Protein AF-A0A6C0LKZ7-F1 (afdb_monomer)

Mean predicted aligned error: 11.12 Å

Secondary structure (DSSP, 8-state):
---TTTHHHHHHHHHHTS----------HHHHHHHHHHHHHHHHHHHHHHHHHHHHHT-TTHHHHS---HHHH-TT------------PPP---------TTS-PPPPPPPHHHHHHTT-SS---STTGGG--SS--SSSHHHHHHHHHHHHHHHHHHHHHHHHHHHHTSTT-GGGGS-HHHHHHHHHHHHHGGGHHHHHHHHHHHHHHHHSSTTHHHHHHHHHHTSHHHHHHHHHHHHHHHHHHHHHHTHHHHHHHHHHHHHHHHTHHHHHHHHHHHHHHHHHHHS-HHHHHHHHHHHHHHHHHHHH-

Foldseek 3Di:
DDDPPPVVVVVVVVVVVPDPCVVFQAFDVVLLVVLLVVLVVVLVVLLLLLLLLVLLLQDPPLCLLQPQDPCLLAVVPDDDDPPPDPPDQDDDDDDDDQQDQPPPDGDRFFDPVLCVVVVSVSHNCDPPSVLADVPDCDPDPSVLSNLLNQLLSNLSSVLSVVLSCLSQVPPVSVVSNDDSLVSSVSSVVCVVVLLVLLVSQLVSSLVSQCPRTPCSVVSSVVCVVVVVSNVSSNVRSVVSSVSSCCSSRPVCCSRDVPSSVVSCVVCVLVSVLVSLVSSLVSCVVRHGPVVSVVSVVVSVVSVCVVVPD

Solvent-accessible surface area (backbone atoms only — not comparable to full-atom values): 17075 Å² total; per-residue (Å²): 143,77,82,77,70,58,61,63,53,55,51,52,53,54,57,70,65,56,66,85,66,68,72,73,54,70,63,35,65,66,60,31,52,53,44,45,55,52,45,53,56,51,46,52,52,50,50,49,38,18,27,31,40,55,50,47,36,54,44,92,60,50,55,36,76,36,57,46,57,65,54,37,45,41,81,83,66,84,77,77,89,77,81,75,74,83,77,82,79,83,87,76,83,94,77,84,71,79,72,56,62,70,66,79,70,64,71,83,75,68,61,72,63,62,40,38,74,72,63,40,64,55,60,44,81,44,87,58,32,67,54,46,70,96,79,49,69,57,99,45,75,59,16,50,36,29,41,52,16,43,13,54,45,54,30,50,20,52,50,20,47,50,53,53,33,68,42,24,64,39,95,83,34,56,56,54,56,44,57,66,72,58,49,33,53,49,32,46,51,49,58,73,55,43,65,53,41,30,55,50,33,25,53,40,24,51,53,29,34,46,63,68,40,96,52,16,45,60,57,36,54,54,20,53,79,68,42,50,43,57,51,48,13,50,53,47,2,49,52,51,34,51,50,49,50,46,52,46,68,46,43,48,57,73,65,41,45,66,60,41,52,48,50,45,61,73,39,42,71,58,54,51,51,53,48,49,50,52,45,34,56,35,27,59,74,26,35,23,70,68,64,22,48,54,49,42,53,55,49,50,54,54,50,50,46,71,74,76,105

Structure (mmCIF, N/CA/C/O backbone):
data_AF-A0A6C0LKZ7-F1
#
_entry.id   AF-A0A6C0LKZ7-F1
#
loop_
_atom_site.group_PDB
_atom_site.id
_atom_site.type_symbol
_atom_site.label_atom_id
_atom_site.label_alt_id
_atom_site.label_comp_id
_atom_site.label_asym_id
_atom_site.label_entity_id
_atom_site.label_seq_id
_atom_site.pdbx_PDB_ins_code
_atom_site.Cartn_x
_atom_site.Cartn_y
_atom_site.Cartn_z
_atom_site.occupancy
_atom_site.B_iso_or_equiv
_atom_site.auth_seq_id
_atom_site.auth_comp_id
_atom_site.auth_asym_id
_atom_site.auth_atom_id
_atom_site.pdbx_PDB_model_num
ATOM 1 N N . MET A 1 1 ? -65.901 48.252 28.884 1.00 45.03 1 MET A N 1
ATOM 2 C CA . MET A 1 1 ? -64.523 48.220 29.408 1.00 45.03 1 MET A CA 1
ATOM 3 C C . MET A 1 1 ? -64.441 47.041 30.352 1.00 45.03 1 MET A C 1
ATOM 5 O O . MET A 1 1 ? -64.755 47.178 31.524 1.00 45.03 1 MET A O 1
ATOM 9 N N . ALA A 1 2 ? -64.175 45.871 29.787 1.00 40.31 2 ALA A N 1
ATOM 10 C CA . ALA A 1 2 ? -63.886 44.643 30.508 1.00 40.31 2 ALA A CA 1
ATOM 11 C C . ALA A 1 2 ? -62.582 44.120 29.899 1.00 40.31 2 ALA A C 1
ATOM 13 O O . ALA A 1 2 ? -62.403 44.209 28.687 1.00 40.31 2 ALA A O 1
ATOM 14 N N . ASP A 1 3 ? -61.676 43.732 30.782 1.00 43.03 3 ASP A N 1
ATOM 15 C CA . ASP A 1 3 ? -60.262 43.439 30.583 1.00 43.03 3 ASP A CA 1
ATOM 16 C C . ASP A 1 3 ? -59.926 42.485 29.418 1.00 43.03 3 ASP A C 1
ATOM 18 O O . ASP A 1 3 ? -60.150 41.282 29.511 1.00 43.03 3 ASP A O 1
ATOM 22 N N . ASP A 1 4 ? -59.248 43.010 28.388 1.00 47.44 4 ASP A N 1
ATOM 23 C CA . ASP A 1 4 ? -58.468 42.245 27.388 1.00 47.44 4 ASP A CA 1
ATOM 24 C C . ASP A 1 4 ? -57.118 41.737 27.954 1.00 47.44 4 ASP A C 1
ATOM 26 O O . ASP A 1 4 ? -56.268 41.211 27.236 1.00 47.44 4 ASP A O 1
ATOM 30 N N . SER A 1 5 ? -56.878 41.899 29.259 1.00 48.06 5 SER A N 1
ATOM 31 C CA . SER A 1 5 ? -55.586 41.624 29.902 1.00 48.06 5 SER A CA 1
ATOM 32 C C . SER A 1 5 ? -55.374 40.158 30.309 1.00 48.06 5 SER A C 1
ATOM 34 O O . SER A 1 5 ? -54.253 39.786 30.657 1.00 48.06 5 SER A O 1
ATOM 36 N N . VAL A 1 6 ? -56.403 39.305 30.218 1.00 50.31 6 VAL A N 1
ATOM 37 C CA . VAL A 1 6 ? -56.304 37.877 30.585 1.00 50.31 6 VAL A CA 1
ATOM 38 C C . VAL A 1 6 ? -55.834 37.008 29.409 1.00 50.31 6 VAL A C 1
ATOM 40 O O . VAL A 1 6 ? -55.082 36.060 29.616 1.00 50.31 6 VAL A O 1
ATOM 43 N N . SER A 1 7 ? -56.157 37.382 28.162 1.00 56.19 7 SER A N 1
ATOM 44 C CA . SER A 1 7 ? -55.783 36.594 26.973 1.00 56.19 7 SER A CA 1
ATOM 45 C C . SER A 1 7 ? -54.267 36.502 26.789 1.00 56.19 7 SER A C 1
ATOM 47 O O . SER A 1 7 ? -53.751 35.430 26.510 1.00 56.19 7 SER A O 1
ATOM 49 N N . ALA A 1 8 ? -53.536 37.601 27.005 1.00 52.69 8 ALA A N 1
ATOM 50 C CA . ALA A 1 8 ? -52.094 37.647 26.756 1.00 52.69 8 ALA A CA 1
ATOM 51 C C . ALA A 1 8 ? -51.252 36.939 27.838 1.00 52.69 8 ALA A C 1
ATOM 53 O O . ALA A 1 8 ? -50.124 36.524 27.570 1.00 52.69 8 ALA A O 1
ATOM 54 N N . ILE A 1 9 ? -51.770 36.808 29.066 1.00 54.00 9 ILE A N 1
ATOM 55 C CA . ILE A 1 9 ? -51.079 36.102 30.158 1.00 54.00 9 ILE A CA 1
ATOM 56 C C . ILE A 1 9 ? -51.284 34.590 30.017 1.00 54.00 9 ILE A C 1
ATOM 58 O O . ILE A 1 9 ? -50.325 33.837 30.198 1.00 54.00 9 ILE A O 1
ATOM 62 N N . ASP A 1 10 ? -52.476 34.152 29.607 1.00 52.78 10 ASP A N 1
ATOM 63 C CA . ASP A 1 10 ? -52.749 32.738 29.331 1.00 52.78 10 ASP A CA 1
ATOM 64 C C . ASP A 1 10 ? -52.062 32.251 28.040 1.00 52.78 10 ASP A C 1
ATOM 66 O O . ASP A 1 10 ? -51.568 31.121 28.000 1.00 52.78 10 ASP A O 1
ATOM 70 N N . GLU A 1 11 ? -51.901 33.109 27.023 1.00 52.84 11 GLU A N 1
ATOM 71 C CA . GLU A 1 11 ? -51.093 32.797 25.827 1.00 52.84 11 GLU A CA 1
ATOM 72 C C . GLU A 1 11 ? -49.601 32.650 26.162 1.00 52.84 11 GLU A C 1
ATOM 74 O O . GLU A 1 11 ? -48.947 31.709 25.712 1.00 52.84 11 GLU A O 1
ATOM 79 N N . LYS A 1 12 ? -49.068 33.507 27.043 1.00 50.78 12 LYS A N 1
ATOM 80 C CA . LYS A 1 12 ? -47.660 33.451 27.469 1.00 50.78 12 LYS A CA 1
ATOM 81 C C . LYS A 1 12 ? -47.369 32.324 28.471 1.00 50.78 12 LYS A C 1
ATOM 83 O O . LYS A 1 12 ? -46.237 31.845 28.555 1.00 50.78 12 LYS A O 1
ATOM 88 N N . SER A 1 13 ? -48.374 31.889 29.231 1.00 47.41 13 SER A N 1
ATOM 89 C CA . SER A 1 13 ? -48.299 30.710 30.105 1.00 47.41 13 SER A CA 1
ATOM 90 C C . SER A 1 13 ? -48.259 29.409 29.290 1.00 47.41 13 SER A C 1
ATOM 92 O O . SER A 1 13 ? -47.483 28.505 29.604 1.00 47.41 13 SER A O 1
ATOM 94 N N . ASN A 1 14 ? -49.010 29.344 28.184 1.00 45.34 14 ASN A N 1
ATOM 95 C CA . ASN A 1 14 ? -48.980 28.202 27.267 1.00 45.34 14 ASN A CA 1
ATOM 96 C C . ASN A 1 14 ? -47.734 28.172 26.363 1.00 45.34 14 ASN A C 1
ATOM 98 O O . ASN A 1 14 ? -47.273 27.081 26.038 1.00 45.34 14 ASN A O 1
ATOM 102 N N . GLU A 1 15 ? -47.127 29.315 26.022 1.00 44.97 15 GLU A N 1
ATOM 103 C CA . GLU A 1 15 ? -45.823 29.337 25.332 1.00 44.97 15 GLU A CA 1
ATOM 104 C C . GLU A 1 15 ? -44.655 28.900 26.234 1.00 44.97 15 GLU A C 1
ATOM 106 O O . GLU A 1 15 ? -43.732 28.243 25.760 1.00 44.97 15 GLU A O 1
ATOM 111 N N . ASN A 1 16 ? -44.695 29.189 27.541 1.00 42.94 16 ASN A N 1
ATOM 112 C CA . ASN A 1 16 ? -43.636 28.772 28.475 1.00 42.94 16 ASN A CA 1
ATOM 113 C C . ASN A 1 16 ? -43.748 27.310 28.944 1.00 42.94 16 ASN A C 1
ATOM 115 O O . ASN A 1 16 ? -42.762 26.756 29.429 1.00 42.94 16 ASN A O 1
ATOM 119 N N . ASN A 1 17 ? -44.919 26.685 28.783 1.00 39.38 17 ASN A N 1
ATOM 120 C CA . ASN A 1 17 ? -45.116 25.240 28.955 1.00 39.38 17 ASN A CA 1
ATOM 121 C C . ASN A 1 17 ? -44.938 24.459 27.642 1.00 39.38 17 ASN A C 1
ATOM 123 O O . ASN A 1 17 ? -45.073 23.236 27.637 1.00 39.38 17 ASN A O 1
ATOM 127 N N . GLY A 1 18 ? -44.607 25.146 26.543 1.00 38.34 18 GLY A N 1
ATOM 128 C CA . GLY A 1 18 ? -44.072 24.547 25.328 1.00 38.34 18 GLY A CA 1
ATOM 129 C C . GLY A 1 18 ? -42.666 24.046 25.607 1.00 38.34 18 GLY A C 1
ATOM 130 O O . GLY A 1 18 ? -41.680 24.714 25.299 1.00 38.34 18 GLY A O 1
ATOM 131 N N . GLU A 1 19 ? -42.610 22.898 26.276 1.00 42.53 19 GLU A N 1
ATOM 132 C CA . GLU A 1 19 ? -41.438 22.079 26.507 1.00 42.53 19 GLU A CA 1
ATOM 133 C C . GLU A 1 19 ? -40.404 22.301 25.401 1.00 42.53 19 GLU A C 1
ATOM 135 O O . GLU A 1 19 ? -40.605 21.954 24.236 1.00 42.53 19 GLU A O 1
ATOM 140 N N . SER A 1 20 ? -39.221 22.775 25.794 1.00 37.81 20 SER A N 1
ATOM 141 C CA . SER A 1 20 ? -38.005 22.294 25.151 1.00 37.81 20 SER A CA 1
ATOM 142 C C . SER A 1 20 ? -37.882 20.800 25.467 1.00 37.81 20 SER A C 1
ATOM 144 O O . SER A 1 20 ? -36.987 20.354 26.185 1.00 37.81 20 SER A O 1
ATOM 146 N N . SER A 1 21 ? -38.815 20.000 24.945 1.00 44.47 21 SER A N 1
ATOM 147 C CA . SER A 1 21 ? -38.629 18.582 24.753 1.00 44.47 21 SER A CA 1
ATOM 148 C C . SER A 1 21 ? -37.477 18.527 23.771 1.00 44.47 21 SER A C 1
ATOM 150 O O . SER A 1 21 ? -37.631 18.610 22.554 1.00 44.47 21 SER A O 1
ATOM 152 N N . THR A 1 22 ? -36.275 18.512 24.332 1.00 48.59 22 THR A N 1
ATOM 153 C CA . THR A 1 22 ? -35.097 18.025 23.655 1.00 48.59 22 THR A CA 1
ATOM 154 C C . THR A 1 22 ? -35.494 16.607 23.307 1.00 48.59 22 THR A C 1
ATOM 156 O O . THR A 1 22 ? -35.351 15.768 24.189 1.00 48.59 22 THR A O 1
ATOM 159 N N . GLU A 1 23 ? -36.121 16.389 22.139 1.00 53.97 23 GLU A N 1
ATOM 160 C CA . GLU A 1 23 ? -36.744 15.117 21.767 1.00 53.97 23 GLU A CA 1
ATOM 161 C C . GLU A 1 23 ? -35.787 14.022 22.207 1.00 53.97 23 GLU A C 1
ATOM 163 O O . GLU A 1 23 ? -34.649 13.936 21.721 1.00 53.97 23 GLU A O 1
ATOM 168 N N . GLU A 1 24 ? -36.172 13.310 23.270 1.00 64.88 24 GLU A N 1
ATOM 169 C CA . GLU A 1 24 ? -35.292 12.323 23.855 1.00 64.88 24 GLU A CA 1
ATOM 170 C C . GLU A 1 24 ? -35.162 11.257 22.792 1.00 64.88 24 GLU A C 1
ATOM 172 O O . GLU A 1 24 ? -36.113 10.542 22.484 1.00 64.88 24 GLU A O 1
ATOM 177 N N . LYS A 1 25 ? -33.990 11.233 22.155 1.00 76.56 25 LYS A N 1
ATOM 178 C CA . LYS A 1 25 ? -33.681 10.294 21.094 1.00 76.56 25 LYS A CA 1
ATOM 179 C C . LYS A 1 25 ? -34.031 8.896 21.585 1.00 76.56 25 LYS A C 1
ATOM 181 O O . LYS A 1 25 ? -33.338 8.347 22.441 1.00 76.56 25 LYS A O 1
ATOM 186 N N . GLN A 1 26 ? -35.110 8.346 21.046 1.00 86.56 26 GLN A N 1
ATOM 187 C CA . GLN A 1 26 ? -35.579 7.032 21.430 1.00 86.56 26 GLN A CA 1
ATOM 188 C C . GLN A 1 26 ? -34.564 5.986 20.960 1.00 86.56 26 GLN A C 1
ATOM 190 O O . GLN A 1 26 ? -34.030 6.069 19.853 1.00 86.56 26 GLN A O 1
ATOM 195 N N . SER A 1 27 ? -34.281 5.009 21.818 1.00 92.25 27 SER A N 1
ATOM 196 C CA . SER A 1 27 ? -33.297 3.967 21.530 1.00 92.25 27 SER A CA 1
ATOM 197 C C . SER A 1 27 ? -33.726 3.064 20.372 1.00 92.25 27 SER A C 1
ATOM 199 O O . SER A 1 27 ? -34.709 2.330 20.487 1.00 92.25 27 SER A O 1
ATOM 201 N N . ASP A 1 28 ? -32.938 3.043 19.293 1.00 94.31 28 ASP A N 1
ATOM 202 C CA . ASP A 1 28 ? -33.074 2.084 18.195 1.00 94.31 28 ASP A CA 1
ATOM 203 C C . ASP A 1 28 ? -32.055 0.944 18.343 1.00 94.31 28 ASP A C 1
ATOM 205 O O . ASP A 1 28 ? -30.954 0.937 17.779 1.00 94.31 28 ASP A O 1
ATOM 209 N N . TRP A 1 29 ? -32.454 -0.072 19.106 1.00 94.00 29 TRP A N 1
ATOM 210 C CA . TRP A 1 29 ? -31.653 -1.274 19.344 1.00 94.00 29 TRP A CA 1
ATOM 211 C C . TRP A 1 29 ? -31.384 -2.092 18.078 1.00 94.00 29 TRP A C 1
ATOM 213 O O . TRP A 1 29 ? -30.373 -2.798 18.000 1.00 94.00 29 TRP A O 1
ATOM 223 N N . ARG A 1 30 ? -32.257 -2.004 17.069 1.00 95.75 30 ARG A N 1
ATOM 224 C CA . ARG A 1 30 ? -32.079 -2.724 15.805 1.00 95.75 30 ARG A CA 1
ATOM 225 C C . ARG A 1 30 ? -30.992 -2.060 14.968 1.00 95.75 30 ARG A C 1
ATOM 227 O O . ARG A 1 30 ? -30.113 -2.760 14.454 1.00 95.75 30 ARG A O 1
ATOM 234 N N . ALA A 1 31 ? -31.022 -0.734 14.853 1.00 93.75 31 ALA A N 1
ATOM 235 C CA . ALA A 1 31 ? -29.960 0.027 14.205 1.00 93.75 31 ALA A CA 1
ATOM 236 C C . ALA A 1 31 ? -28.628 -0.147 14.941 1.00 93.75 31 ALA A C 1
ATOM 238 O O . ALA A 1 31 ? -27.611 -0.397 14.290 1.00 93.75 31 ALA A O 1
ATOM 239 N N . PHE A 1 32 ? -28.641 -0.116 16.278 1.00 96.56 32 PHE A N 1
ATOM 240 C CA . PHE A 1 32 ? -27.456 -0.387 17.090 1.00 96.56 32 PHE A CA 1
ATOM 241 C C . PHE A 1 32 ? -26.867 -1.773 16.798 1.00 96.56 32 PHE A C 1
ATOM 243 O O . PHE A 1 32 ? -25.690 -1.886 16.455 1.00 96.56 32 PHE A O 1
ATOM 250 N N . GLY A 1 33 ? -27.684 -2.832 16.840 1.00 95.69 33 GLY A N 1
ATOM 251 C CA . GLY A 1 33 ? -27.238 -4.195 16.537 1.00 95.69 33 GLY A CA 1
ATOM 252 C C . GLY A 1 33 ? -26.661 -4.334 15.123 1.00 95.69 33 GLY A C 1
ATOM 253 O O . GLY A 1 33 ? -25.605 -4.944 14.937 1.00 95.69 33 GLY A O 1
ATOM 254 N N . SER A 1 34 ? -27.294 -3.708 14.124 1.00 95.94 34 SER A N 1
ATOM 255 C CA . SER A 1 34 ? -26.765 -3.673 12.753 1.00 95.94 34 SER A CA 1
ATOM 256 C C . SER A 1 34 ? -25.425 -2.933 12.667 1.00 95.94 34 SER A C 1
ATOM 258 O O . SER A 1 34 ? -24.508 -3.398 11.985 1.00 95.94 34 SER A O 1
ATOM 260 N N . ALA A 1 35 ? -25.280 -1.814 13.378 1.00 96.12 35 ALA A N 1
ATOM 261 C CA . ALA A 1 35 ? -24.035 -1.058 13.441 1.00 96.12 35 ALA A CA 1
ATOM 262 C C . ALA A 1 35 ? -22.910 -1.864 14.109 1.00 96.12 35 ALA A C 1
ATOM 264 O O . ALA A 1 35 ? -21.797 -1.896 13.590 1.00 96.12 35 ALA A O 1
ATOM 265 N N . VAL A 1 36 ? -23.200 -2.606 15.182 1.00 96.38 36 VAL A N 1
ATOM 266 C CA . VAL A 1 36 ? -22.219 -3.490 15.833 1.00 96.38 36 VAL A CA 1
ATOM 267 C C . VAL A 1 36 ? -21.719 -4.572 14.872 1.00 96.38 36 VAL A C 1
ATOM 269 O O . VAL A 1 36 ? -20.511 -4.784 14.780 1.00 96.38 36 VAL A O 1
ATOM 272 N N . ILE A 1 37 ? -22.601 -5.207 14.091 1.00 95.81 37 ILE A N 1
ATOM 273 C CA . ILE A 1 37 ? -22.190 -6.189 13.069 1.00 95.81 37 ILE A CA 1
ATOM 274 C C . ILE A 1 37 ? -21.294 -5.533 12.010 1.00 95.81 37 ILE A C 1
ATOM 276 O O . ILE A 1 37 ? -20.260 -6.095 11.640 1.00 95.81 37 ILE A O 1
ATOM 280 N N . LYS A 1 38 ? -21.634 -4.321 11.550 1.00 95.06 38 LYS A N 1
ATOM 281 C CA . LYS A 1 38 ? -20.767 -3.560 10.633 1.00 95.06 38 LYS A CA 1
ATOM 282 C C . LYS A 1 38 ? -19.400 -3.289 11.264 1.00 95.06 38 LYS A C 1
ATOM 284 O O . LYS A 1 38 ? -18.391 -3.478 10.586 1.00 95.06 38 LYS A O 1
ATOM 289 N N . ASN A 1 39 ? -19.341 -2.930 12.545 1.00 96.06 39 ASN A N 1
ATOM 290 C CA . ASN A 1 39 ? -18.083 -2.701 13.261 1.00 96.06 39 ASN A CA 1
ATOM 291 C C . ASN A 1 39 ? -17.228 -3.966 13.371 1.00 96.06 39 ASN A C 1
ATOM 293 O O . ASN A 1 39 ? -16.005 -3.863 13.331 1.00 96.06 39 ASN A O 1
ATOM 297 N N . VAL A 1 40 ? -17.836 -5.155 13.465 1.00 96.06 40 VAL A N 1
ATOM 298 C CA . VAL A 1 40 ? -17.096 -6.429 13.425 1.00 96.06 40 VAL A CA 1
ATOM 299 C C . VAL A 1 40 ? -16.384 -6.600 12.079 1.00 96.06 40 VAL A C 1
ATOM 301 O O . VAL A 1 40 ? -15.212 -6.965 12.036 1.00 96.06 40 VAL A O 1
ATOM 304 N N . ILE A 1 41 ? -17.044 -6.276 10.967 1.00 94.69 41 ILE A N 1
ATOM 305 C CA . ILE A 1 41 ? -16.406 -6.328 9.642 1.00 94.69 41 ILE A CA 1
ATOM 306 C C . ILE A 1 41 ? -15.277 -5.290 9.552 1.00 94.69 41 ILE A C 1
ATOM 308 O O . ILE A 1 41 ? -14.177 -5.610 9.100 1.00 94.69 41 ILE A O 1
ATOM 312 N N . HIS A 1 42 ? -15.514 -4.067 10.037 1.00 93.06 42 HIS A N 1
ATOM 313 C CA . HIS A 1 42 ? -14.509 -3.000 10.022 1.00 93.06 42 HIS A CA 1
ATOM 314 C C . HIS A 1 42 ? -13.289 -3.349 10.876 1.00 93.06 42 HIS A C 1
ATOM 316 O O . HIS A 1 42 ? -12.165 -3.147 10.420 1.00 93.06 42 HIS A O 1
ATOM 322 N N . ILE A 1 43 ? -13.475 -3.919 12.075 1.00 94.81 43 ILE A N 1
ATOM 323 C CA . ILE A 1 43 ? -12.336 -4.298 12.917 1.00 94.81 43 ILE A CA 1
ATOM 324 C C . ILE A 1 43 ? -11.527 -5.429 12.281 1.00 94.81 43 ILE A C 1
ATOM 326 O O . ILE A 1 43 ? -10.307 -5.406 12.369 1.00 94.81 43 ILE A O 1
ATOM 330 N N . ILE A 1 44 ? -12.156 -6.381 11.582 1.00 93.88 44 ILE A N 1
ATOM 331 C CA . ILE A 1 44 ? -11.421 -7.438 10.870 1.00 93.88 44 ILE A CA 1
ATOM 332 C C . ILE A 1 44 ? -10.508 -6.830 9.798 1.00 93.88 44 ILE A C 1
ATOM 334 O O . ILE A 1 44 ? -9.329 -7.179 9.736 1.00 93.88 44 ILE A O 1
ATOM 338 N N . VAL A 1 45 ? -11.017 -5.886 8.997 1.00 93.00 45 VAL A N 1
ATOM 339 C CA . VAL A 1 45 ? -10.203 -5.168 8.000 1.00 93.00 45 VAL A CA 1
ATOM 340 C C . VAL A 1 45 ? -9.096 -4.363 8.683 1.00 93.00 45 VAL A C 1
ATOM 342 O O . VAL A 1 45 ? -7.943 -4.435 8.264 1.00 93.00 45 VAL A O 1
ATOM 345 N N . PHE A 1 46 ? -9.418 -3.663 9.772 1.00 93.75 46 PHE A N 1
ATOM 346 C CA . PHE A 1 46 ? -8.459 -2.874 10.545 1.00 93.75 46 PHE A CA 1
ATOM 347 C C . PHE A 1 46 ? -7.302 -3.724 11.087 1.00 93.75 46 PHE A C 1
ATOM 349 O O . PHE A 1 46 ? -6.135 -3.332 10.988 1.00 93.75 46 PHE A O 1
ATOM 356 N N . ILE A 1 47 ? -7.623 -4.903 11.632 1.00 94.19 47 ILE A N 1
ATOM 357 C CA . ILE A 1 47 ? -6.657 -5.878 12.147 1.00 94.19 47 ILE A CA 1
ATOM 358 C C . ILE A 1 47 ? -5.781 -6.407 11.017 1.00 94.19 47 ILE A C 1
ATOM 360 O O . ILE A 1 47 ? -4.559 -6.471 11.177 1.00 94.19 47 ILE A O 1
ATOM 364 N N . LEU A 1 48 ? -6.396 -6.781 9.892 1.00 94.75 48 LEU A N 1
ATOM 365 C CA . LEU A 1 48 ? -5.698 -7.323 8.732 1.00 94.75 48 LEU A CA 1
ATOM 366 C C . LEU A 1 48 ? -4.679 -6.315 8.191 1.00 94.75 48 LEU A C 1
ATOM 368 O O . LEU A 1 48 ? -3.500 -6.639 8.061 1.00 94.75 48 LEU A O 1
ATOM 372 N N . VAL A 1 49 ? -5.119 -5.079 7.946 1.00 95.25 49 VAL A N 1
ATOM 373 C CA . VAL A 1 49 ? -4.271 -3.987 7.452 1.00 95.25 49 VAL A CA 1
ATOM 374 C C . VAL A 1 49 ? -3.136 -3.693 8.433 1.00 95.25 49 VAL A C 1
ATOM 376 O O . VAL A 1 49 ? -1.973 -3.667 8.031 1.00 95.25 49 VAL A O 1
ATOM 379 N N . GLY A 1 50 ? -3.446 -3.519 9.720 1.00 94.12 50 GLY A N 1
ATOM 380 C CA . GLY A 1 50 ? -2.443 -3.183 10.730 1.00 94.12 50 GLY A CA 1
ATOM 381 C C . GLY A 1 50 ? -1.402 -4.283 10.942 1.00 94.12 50 GLY A C 1
ATOM 382 O O . GLY A 1 50 ? -0.201 -4.005 10.949 1.00 94.12 50 GLY A O 1
ATOM 383 N N . SER A 1 51 ? -1.837 -5.542 11.039 1.00 92.81 51 SER A N 1
ATOM 384 C CA . SER A 1 51 ? -0.928 -6.680 11.236 1.00 92.81 51 SER A CA 1
ATOM 385 C C . SER A 1 51 ? 0.003 -6.867 10.040 1.00 92.81 51 SER A C 1
ATOM 387 O O . SER A 1 51 ? 1.208 -7.063 10.211 1.00 92.81 51 SER A O 1
ATOM 389 N N . ASN A 1 52 ? -0.538 -6.760 8.826 1.00 93.75 52 ASN A N 1
ATOM 390 C CA . ASN A 1 52 ? 0.232 -6.902 7.596 1.00 93.75 52 ASN A CA 1
ATOM 391 C C . ASN A 1 52 ? 1.209 -5.740 7.380 1.00 93.75 52 ASN A C 1
ATOM 393 O O . ASN A 1 52 ? 2.333 -5.953 6.926 1.00 93.75 52 ASN A O 1
ATOM 397 N N . PHE A 1 53 ? 0.821 -4.515 7.732 1.00 93.06 53 PHE A N 1
ATOM 398 C CA . PHE A 1 53 ? 1.722 -3.367 7.659 1.00 93.06 53 PHE A CA 1
ATOM 399 C C . PHE A 1 53 ? 2.908 -3.536 8.614 1.00 93.06 53 PHE A C 1
ATOM 401 O O . PHE A 1 53 ? 4.059 -3.402 8.198 1.00 93.06 53 PHE A O 1
ATOM 408 N N . ILE A 1 54 ? 2.645 -3.925 9.867 1.00 90.25 54 ILE A N 1
ATOM 409 C CA . ILE A 1 54 ? 3.694 -4.224 10.853 1.00 90.25 54 ILE A CA 1
ATOM 410 C C . ILE A 1 54 ? 4.595 -5.357 10.361 1.00 90.25 54 ILE A C 1
ATOM 412 O O . ILE A 1 54 ? 5.817 -5.265 10.496 1.00 90.25 54 ILE A O 1
ATOM 416 N N . PHE A 1 55 ? 4.025 -6.401 9.754 1.00 88.94 55 PHE A N 1
ATOM 417 C CA . PHE A 1 55 ? 4.807 -7.466 9.132 1.00 88.94 55 PHE A CA 1
ATOM 418 C C . PHE A 1 55 ? 5.821 -6.888 8.136 1.00 88.94 55 PHE A C 1
ATOM 420 O O . PHE A 1 55 ? 7.019 -7.156 8.255 1.00 88.94 55 PHE A O 1
ATOM 427 N N . PHE A 1 56 ? 5.379 -6.033 7.210 1.00 88.75 56 PHE A N 1
ATOM 428 C CA . PHE A 1 56 ? 6.270 -5.399 6.239 1.00 88.75 56 PHE A CA 1
ATOM 429 C C . PHE A 1 56 ? 7.303 -4.466 6.873 1.00 88.75 56 PHE A C 1
ATOM 431 O O . PHE A 1 56 ? 8.453 -4.462 6.433 1.00 88.75 56 PHE A O 1
ATOM 438 N N . THR A 1 57 ? 6.950 -3.736 7.931 1.00 88.12 57 THR A N 1
ATOM 439 C CA . THR A 1 57 ? 7.871 -2.824 8.626 1.00 88.12 57 THR A CA 1
ATOM 440 C C . THR A 1 57 ? 9.122 -3.524 9.160 1.00 88.12 57 THR A C 1
ATOM 442 O O . THR A 1 57 ? 10.208 -2.936 9.111 1.00 88.12 57 THR A O 1
ATOM 445 N N . TYR A 1 58 ? 9.032 -4.778 9.621 1.00 81.69 58 TYR A N 1
ATOM 446 C CA . TYR A 1 58 ? 10.224 -5.546 10.023 1.00 81.69 58 TYR A CA 1
ATOM 447 C C . TYR A 1 58 ? 10.624 -6.653 9.038 1.00 81.69 58 TYR A C 1
ATOM 449 O O . TYR A 1 58 ? 11.513 -7.455 9.344 1.00 81.69 58 TYR A O 1
ATOM 457 N N . TYR A 1 59 ? 10.040 -6.680 7.838 1.00 81.06 59 TYR A N 1
ATOM 458 C CA . TYR A 1 59 ? 10.432 -7.617 6.794 1.00 81.06 59 TYR A CA 1
ATOM 459 C C . TYR A 1 59 ? 11.722 -7.153 6.097 1.00 81.06 59 TYR A C 1
ATOM 461 O O . TYR A 1 59 ? 11.762 -6.183 5.347 1.00 81.06 59 TYR A O 1
ATOM 469 N N . ASP A 1 60 ? 12.820 -7.867 6.330 1.00 74.62 60 ASP A N 1
ATOM 470 C CA . ASP A 1 60 ? 14.150 -7.529 5.800 1.00 74.62 60 ASP A CA 1
ATOM 471 C C . ASP A 1 60 ? 14.322 -7.724 4.273 1.00 74.62 60 ASP A C 1
ATOM 473 O O . ASP A 1 60 ? 15.332 -7.292 3.723 1.00 74.62 60 ASP A O 1
ATOM 477 N N . SER A 1 61 ? 13.388 -8.383 3.580 1.00 78.25 61 SER A N 1
ATOM 478 C CA . SER A 1 61 ? 13.513 -8.797 2.171 1.00 78.25 61 SER A CA 1
ATOM 479 C C . SER A 1 61 ? 12.394 -8.225 1.311 1.00 78.25 61 SER A C 1
ATOM 481 O O . SER A 1 61 ? 11.947 -8.858 0.357 1.00 78.25 61 SER A O 1
ATOM 483 N N . LEU A 1 62 ? 11.967 -7.000 1.632 1.00 83.50 62 LEU A N 1
ATOM 484 C CA . LEU A 1 62 ? 11.018 -6.227 0.827 1.00 83.50 62 LEU A CA 1
ATOM 485 C C . LEU A 1 62 ? 11.443 -6.137 -0.647 1.00 83.50 62 LEU A C 1
ATOM 487 O O . LEU A 1 62 ? 10.580 -6.147 -1.513 1.00 83.50 62 LEU A O 1
ATOM 491 N N . ASP A 1 63 ? 12.747 -6.173 -0.939 1.00 83.38 63 ASP A N 1
ATOM 492 C CA . ASP A 1 63 ? 13.316 -6.258 -2.293 1.00 83.38 63 ASP A CA 1
ATOM 493 C C . ASP A 1 63 ? 12.818 -7.437 -3.133 1.00 83.38 63 ASP A C 1
ATOM 495 O O . ASP A 1 63 ? 12.808 -7.344 -4.358 1.00 83.38 63 ASP A O 1
ATOM 499 N N . LEU A 1 64 ? 12.421 -8.549 -2.510 1.00 83.06 64 LEU A N 1
ATOM 500 C CA . LEU A 1 64 ? 11.856 -9.693 -3.230 1.00 83.06 64 LEU A CA 1
ATOM 501 C C . LEU A 1 64 ? 10.393 -9.461 -3.620 1.00 83.06 64 LEU A C 1
ATOM 503 O O . LEU A 1 64 ? 9.939 -10.006 -4.623 1.00 83.06 64 LEU A O 1
ATOM 507 N N . ILE A 1 65 ? 9.676 -8.657 -2.833 1.00 85.88 65 ILE A N 1
ATOM 508 C CA . ILE A 1 65 ? 8.246 -8.368 -3.000 1.00 85.88 65 ILE A CA 1
ATOM 509 C C . ILE A 1 65 ? 8.050 -7.151 -3.909 1.00 85.88 65 ILE A C 1
ATOM 511 O O . ILE A 1 65 ? 7.224 -7.159 -4.819 1.00 85.88 65 ILE A O 1
ATOM 515 N N . PHE A 1 66 ? 8.883 -6.133 -3.717 1.00 89.88 66 PHE A N 1
ATOM 516 C CA . PHE A 1 66 ? 8.880 -4.874 -4.447 1.00 89.88 66 PHE A CA 1
ATOM 517 C C . PHE A 1 66 ? 10.249 -4.625 -5.103 1.00 89.88 66 PHE A C 1
ATOM 519 O O . PHE A 1 66 ? 10.941 -3.679 -4.725 1.00 89.88 66 PHE A O 1
ATOM 526 N N . PRO A 1 67 ? 10.699 -5.446 -6.068 1.00 88.06 67 PRO A N 1
ATOM 527 C CA . PRO A 1 67 ? 11.976 -5.202 -6.730 1.00 88.06 67 PRO A CA 1
ATOM 528 C C . PRO A 1 67 ? 11.896 -3.956 -7.617 1.00 88.06 67 PRO A C 1
ATOM 530 O O . PRO A 1 67 ? 11.028 -3.853 -8.479 1.00 88.06 67 PRO A O 1
ATOM 533 N N . PHE A 1 68 ? 12.833 -3.027 -7.457 1.00 89.44 68 PHE A N 1
ATOM 534 C CA . PHE A 1 68 ? 12.881 -1.783 -8.240 1.00 89.44 68 PHE A CA 1
ATOM 535 C C . PHE A 1 68 ? 14.193 -1.601 -9.017 1.00 89.44 68 PHE A C 1
ATOM 537 O O . PHE A 1 68 ? 14.403 -0.571 -9.642 1.00 89.44 68 PHE A O 1
ATOM 544 N N . ARG A 1 69 ? 15.102 -2.586 -8.997 1.00 87.19 69 ARG A N 1
ATOM 545 C CA . ARG A 1 69 ? 16.387 -2.492 -9.712 1.00 87.19 69 ARG A CA 1
ATOM 546 C C . ARG A 1 69 ? 16.206 -2.794 -11.197 1.00 87.19 69 ARG A C 1
ATOM 548 O O . ARG A 1 69 ? 15.628 -3.822 -11.532 1.00 87.19 69 ARG A O 1
ATOM 555 N N . LYS A 1 70 ? 16.776 -1.967 -12.078 1.00 84.81 70 LYS A N 1
ATOM 556 C CA . LYS A 1 70 ? 16.604 -2.069 -13.541 1.00 84.81 70 LYS A CA 1
ATOM 557 C C . LYS A 1 70 ? 16.949 -3.452 -14.103 1.00 84.81 70 LYS A C 1
ATOM 559 O O . LYS A 1 70 ? 16.187 -4.026 -14.872 1.00 84.81 70 LYS A O 1
ATOM 564 N N . ASN A 1 71 ? 18.047 -4.041 -13.634 1.00 82.69 71 ASN A N 1
ATOM 565 C CA . ASN A 1 71 ? 18.520 -5.361 -14.063 1.00 82.69 71 ASN A CA 1
ATOM 566 C C . ASN A 1 71 ? 17.572 -6.526 -13.713 1.00 82.69 71 ASN A C 1
ATOM 568 O O . ASN A 1 71 ? 17.734 -7.623 -14.243 1.00 82.69 71 ASN A O 1
ATOM 572 N N . VAL A 1 72 ? 16.611 -6.312 -12.809 1.00 84.69 72 VAL A N 1
ATOM 573 C CA . VAL A 1 72 ? 15.564 -7.291 -12.482 1.00 84.69 72 VAL A CA 1
ATOM 574 C C . VAL A 1 72 ? 14.491 -7.348 -13.575 1.00 84.69 72 VAL A C 1
ATOM 576 O O . VAL A 1 72 ? 13.867 -8.393 -13.745 1.00 84.69 72 VAL A O 1
ATOM 579 N N . TYR A 1 73 ? 14.302 -6.250 -14.308 1.00 84.69 73 TYR A N 1
ATOM 580 C CA . TYR A 1 73 ? 13.323 -6.100 -15.389 1.00 84.69 73 TYR A CA 1
ATOM 581 C C . TYR A 1 73 ? 13.969 -6.334 -16.753 1.00 84.69 73 TYR A C 1
ATOM 583 O O . TYR A 1 73 ? 13.391 -6.993 -17.610 1.00 84.69 73 TYR A O 1
ATOM 591 N N . PHE A 1 74 ? 15.196 -5.835 -16.928 1.00 85.12 74 PHE A N 1
ATOM 592 C CA . PHE A 1 74 ? 15.927 -5.857 -18.192 1.00 85.12 74 PHE A CA 1
ATOM 593 C C . PHE A 1 74 ? 17.316 -6.483 -17.984 1.00 85.12 74 PHE A C 1
ATOM 595 O O . PHE A 1 74 ? 18.308 -5.773 -17.807 1.00 85.12 74 PHE A O 1
ATOM 602 N N . PRO A 1 75 ? 17.428 -7.826 -17.971 1.00 66.25 75 PRO A N 1
ATOM 603 C CA . PRO A 1 75 ? 18.662 -8.535 -17.611 1.00 66.25 75 PRO A CA 1
ATOM 604 C C . PRO A 1 75 ? 19.835 -8.396 -18.610 1.00 66.25 75 PRO A C 1
ATOM 606 O O . PRO A 1 75 ? 20.860 -9.043 -18.416 1.00 66.25 75 PRO A O 1
ATOM 609 N N . GLY A 1 76 ? 19.719 -7.555 -19.645 1.00 62.53 76 GLY A N 1
ATOM 610 C CA . GLY A 1 76 ? 20.776 -7.255 -20.624 1.00 62.53 76 GLY A CA 1
ATOM 611 C C . GLY A 1 76 ? 21.337 -5.827 -20.565 1.00 62.53 76 GLY A C 1
ATOM 612 O O . GLY A 1 76 ? 22.258 -5.520 -21.314 1.00 62.53 76 GLY A O 1
ATOM 613 N N . ASP A 1 77 ? 20.808 -4.963 -19.693 1.00 56.12 77 ASP A N 1
ATOM 614 C CA . ASP A 1 77 ? 21.199 -3.552 -19.587 1.00 56.12 77 ASP A CA 1
ATOM 615 C C . ASP A 1 77 ? 22.184 -3.371 -18.415 1.00 56.12 77 ASP A C 1
ATOM 617 O O . ASP A 1 77 ? 21.822 -3.035 -17.283 1.00 56.12 77 ASP A O 1
ATOM 621 N N . SER A 1 78 ? 23.439 -3.774 -18.627 1.00 44.03 78 SER A N 1
ATOM 622 C CA . SER A 1 78 ? 24.439 -3.892 -17.561 1.00 44.03 78 SER A CA 1
ATOM 623 C C . SER A 1 78 ? 25.298 -2.633 -17.406 1.00 44.03 78 SER A C 1
ATOM 625 O O . SER A 1 78 ? 26.367 -2.536 -18.007 1.00 44.03 78 SER A O 1
ATOM 627 N N . ILE A 1 79 ? 24.906 -1.737 -16.495 1.00 39.06 79 ILE A N 1
ATOM 628 C CA . ILE A 1 79 ? 25.852 -0.876 -15.768 1.00 39.06 79 ILE A CA 1
ATOM 629 C C . ILE A 1 79 ? 26.037 -1.451 -14.355 1.00 39.06 79 ILE A C 1
ATOM 631 O O . ILE A 1 79 ? 25.106 -1.514 -13.561 1.00 39.06 79 ILE A O 1
ATOM 635 N N . ALA A 1 80 ? 27.269 -1.902 -14.103 1.00 35.94 80 ALA A N 1
ATOM 636 C CA . ALA A 1 80 ? 27.938 -2.173 -12.828 1.00 35.94 80 ALA A CA 1
ATOM 637 C C . ALA A 1 80 ? 27.169 -2.911 -11.705 1.00 35.94 80 ALA A C 1
ATOM 639 O O . ALA A 1 80 ? 26.327 -2.382 -10.984 1.00 35.94 80 ALA A O 1
ATOM 640 N N . LEU A 1 81 ? 27.626 -4.142 -11.458 1.00 39.50 81 LEU A N 1
ATOM 641 C CA . LEU A 1 81 ? 27.385 -4.924 -10.249 1.00 39.50 81 LEU A CA 1
ATOM 642 C C . LEU A 1 81 ? 27.669 -4.128 -8.959 1.00 39.50 81 LEU A C 1
ATOM 644 O O . LEU A 1 81 ? 28.826 -3.957 -8.580 1.00 39.50 81 LEU A O 1
ATOM 648 N N . GLN A 1 82 ? 26.635 -3.860 -8.163 1.00 31.28 82 GLN A N 1
ATOM 649 C CA . GLN A 1 82 ? 26.759 -4.073 -6.722 1.00 31.28 82 GLN A CA 1
ATOM 650 C C . GLN A 1 82 ? 26.248 -5.476 -6.402 1.00 31.28 82 GLN A C 1
ATOM 652 O O . GLN A 1 82 ? 25.045 -5.751 -6.388 1.00 31.28 82 GLN A O 1
ATOM 657 N N . LYS A 1 83 ? 27.194 -6.388 -6.144 1.00 34.69 83 LYS A N 1
ATOM 658 C CA . LYS A 1 83 ? 26.939 -7.659 -5.460 1.00 34.69 83 LYS A CA 1
ATOM 659 C C . LYS A 1 83 ? 26.310 -7.347 -4.098 1.00 34.69 83 LYS A C 1
ATOM 661 O O . LYS A 1 83 ? 27.016 -7.178 -3.109 1.00 34.69 83 LYS A O 1
ATOM 666 N N . GLY A 1 84 ? 24.982 -7.287 -4.041 1.00 30.06 84 GLY A N 1
ATOM 667 C CA . GLY A 1 84 ? 24.244 -7.339 -2.786 1.00 30.06 84 GLY A CA 1
ATOM 668 C C . GLY A 1 84 ? 24.557 -8.674 -2.123 1.00 30.06 84 GLY A C 1
ATOM 669 O O . GLY A 1 84 ? 24.165 -9.726 -2.629 1.00 30.06 84 GLY A O 1
ATOM 670 N N . GLY A 1 85 ? 25.349 -8.638 -1.052 1.00 30.19 85 GLY A N 1
ATOM 671 C CA . GLY A 1 85 ? 25.818 -9.827 -0.356 1.00 30.19 85 GLY A CA 1
ATOM 672 C C . GLY A 1 85 ? 24.658 -10.757 -0.013 1.00 30.19 85 GLY A C 1
ATOM 673 O O . GLY A 1 85 ? 23.694 -10.357 0.638 1.00 30.19 85 GLY A O 1
ATOM 674 N N . ARG A 1 86 ? 24.764 -12.021 -0.438 1.00 34.09 86 ARG A N 1
ATOM 675 C CA . ARG A 1 86 ? 23.916 -13.110 0.052 1.00 34.09 86 ARG A CA 1
ATOM 676 C C . ARG A 1 86 ? 24.092 -13.198 1.568 1.00 34.09 86 ARG A C 1
ATOM 678 O O . ARG A 1 86 ? 25.029 -13.837 2.046 1.00 34.09 86 ARG A O 1
ATOM 685 N N . LYS A 1 87 ? 23.197 -12.578 2.336 1.00 36.62 87 LYS A N 1
ATOM 686 C CA . LYS A 1 87 ? 23.064 -12.887 3.759 1.00 36.62 87 LYS A CA 1
ATOM 687 C C . LYS A 1 87 ? 22.540 -14.319 3.852 1.00 36.62 87 LYS A C 1
ATOM 689 O O . LYS A 1 87 ? 21.384 -14.585 3.542 1.00 36.62 87 LYS A O 1
ATOM 694 N N . LYS A 1 88 ? 23.416 -15.259 4.218 1.00 36.28 88 LYS A N 1
ATOM 695 C CA . LYS A 1 88 ? 23.026 -16.626 4.583 1.00 36.28 88 LYS A CA 1
ATOM 696 C C . LYS A 1 88 ? 22.099 -16.539 5.800 1.00 36.28 88 LYS A C 1
ATOM 698 O O . LYS A 1 88 ? 22.554 -16.157 6.875 1.00 36.28 88 LYS A O 1
ATOM 703 N N . GLN A 1 89 ? 20.823 -16.882 5.645 1.00 48.12 89 GLN A N 1
ATOM 704 C CA . GLN A 1 89 ? 19.919 -17.083 6.778 1.00 48.12 89 GLN A CA 1
ATOM 705 C C . GLN A 1 89 ? 20.027 -18.527 7.274 1.00 48.12 89 GLN A C 1
ATOM 707 O O . GLN A 1 89 ? 19.971 -19.474 6.492 1.00 48.12 89 GLN A O 1
ATOM 712 N N . LYS A 1 90 ? 20.230 -18.679 8.587 1.00 34.81 90 LYS A N 1
ATOM 713 C CA . LYS A 1 90 ? 20.214 -19.966 9.288 1.00 34.81 90 LYS A CA 1
ATOM 714 C C . LYS A 1 90 ? 18.763 -20.325 9.616 1.00 34.81 90 LYS A C 1
ATOM 716 O O . LYS A 1 90 ? 18.074 -19.539 10.263 1.00 34.81 90 LYS A O 1
ATOM 721 N N . GLY A 1 91 ? 18.323 -21.499 9.165 1.00 29.66 91 GLY A N 1
ATOM 722 C CA . GLY A 1 91 ? 17.023 -22.070 9.509 1.00 29.66 91 GLY A CA 1
ATOM 723 C C . GLY A 1 91 ? 16.939 -22.453 10.988 1.00 29.66 91 GLY A C 1
ATOM 724 O O . GLY A 1 91 ? 17.919 -22.889 11.588 1.00 29.66 91 GLY A O 1
ATOM 725 N N . GLY A 1 92 ? 15.760 -22.270 11.573 1.00 32.69 92 GLY A N 1
ATOM 726 C CA . GLY A 1 92 ? 15.427 -22.715 12.923 1.00 32.69 92 GLY A CA 1
ATOM 727 C C . GLY A 1 92 ? 14.062 -22.171 13.323 1.00 32.69 92 GLY A C 1
ATOM 728 O O . GLY A 1 92 ? 13.855 -20.965 13.209 1.00 32.69 92 GLY A O 1
ATOM 729 N N . GLY A 1 93 ? 13.169 -23.052 13.778 1.00 37.72 93 GLY A N 1
ATOM 730 C CA . GLY A 1 93 ? 11.729 -22.840 13.976 1.00 37.72 93 GLY A CA 1
ATOM 731 C C . GLY A 1 93 ? 11.273 -21.535 14.645 1.00 37.72 93 GLY A C 1
ATOM 732 O O . GLY A 1 93 ? 12.036 -20.825 15.318 1.00 37.72 93 GLY A O 1
ATOM 733 N N . SER A 1 94 ? 9.992 -21.236 14.409 1.00 41.75 94 SER A N 1
ATOM 734 C CA . SER A 1 94 ? 9.271 -20.040 14.838 1.00 41.75 94 SER A CA 1
ATOM 735 C C . SER A 1 94 ? 9.209 -19.946 16.362 1.00 41.75 94 SER A C 1
ATOM 737 O O . SER A 1 94 ? 8.419 -20.624 17.014 1.00 41.75 94 SER A O 1
ATOM 739 N N . SER A 1 95 ? 10.021 -19.068 16.934 1.00 43.91 95 SER A N 1
ATOM 740 C CA . SER A 1 95 ? 9.726 -18.484 18.236 1.00 43.91 95 SER A CA 1
ATOM 741 C C . SER A 1 95 ? 9.700 -16.984 18.023 1.00 43.91 95 SER A C 1
ATOM 743 O O . SER A 1 95 ? 10.728 -16.365 17.742 1.00 43.91 95 SER A O 1
ATOM 745 N N . TYR A 1 96 ? 8.492 -16.436 18.025 1.00 52.88 96 TYR A N 1
ATOM 746 C CA . TYR A 1 96 ? 8.250 -15.008 17.985 1.00 52.88 96 TYR A CA 1
ATOM 747 C C . TYR A 1 96 ? 8.057 -14.528 19.413 1.00 52.88 96 TYR A C 1
ATOM 749 O O . TYR A 1 96 ? 7.235 -15.053 20.160 1.00 52.88 96 TYR A O 1
ATOM 757 N N . THR A 1 97 ? 8.834 -13.522 19.783 1.00 61.03 97 THR A N 1
ATOM 758 C CA . THR A 1 97 ? 8.543 -12.659 20.925 1.00 61.03 97 THR A CA 1
ATOM 759 C C . THR A 1 97 ? 8.028 -11.352 20.338 1.00 61.03 97 THR A C 1
ATOM 761 O O . THR A 1 97 ? 8.618 -10.882 19.362 1.00 61.03 97 THR A O 1
ATOM 764 N N . CYS A 1 98 ? 6.950 -10.785 20.895 1.00 63.78 98 CYS A N 1
ATOM 765 C CA . CYS A 1 98 ? 6.429 -9.483 20.471 1.00 63.78 98 CYS A CA 1
ATOM 766 C C . CYS A 1 98 ? 7.603 -8.493 20.327 1.00 63.78 98 CYS A C 1
ATOM 768 O O . CYS A 1 98 ? 8.410 -8.394 21.255 1.00 63.78 98 CYS A O 1
ATOM 770 N N . PRO A 1 99 ? 7.779 -7.827 19.170 1.00 60.59 99 PRO A N 1
ATOM 771 C CA . PRO A 1 99 ? 8.909 -6.947 18.966 1.00 60.59 99 PRO A CA 1
ATOM 772 C C . PRO A 1 99 ? 8.720 -5.733 19.868 1.00 60.59 99 PRO A C 1
ATOM 774 O O . PRO A 1 99 ? 7.847 -4.897 19.628 1.00 60.59 99 PRO A O 1
ATOM 777 N N . ASP A 1 100 ? 9.537 -5.656 20.917 1.00 59.44 100 ASP A N 1
ATOM 778 C CA . ASP A 1 100 ? 9.642 -4.453 21.731 1.00 59.44 100 ASP A CA 1
ATOM 779 C C . ASP A 1 100 ? 10.203 -3.325 20.854 1.00 59.44 100 ASP A C 1
ATOM 781 O O . ASP A 1 100 ? 11.205 -3.552 20.150 1.00 59.44 100 ASP A O 1
ATOM 785 N N . PRO A 1 101 ? 9.597 -2.121 20.881 1.00 55.22 101 PRO A N 1
ATOM 786 C CA . PRO A 1 101 ? 10.115 -0.958 20.174 1.00 55.22 101 PRO A CA 1
ATOM 787 C C . PRO A 1 101 ? 11.598 -0.757 20.510 1.00 55.22 101 PRO A C 1
ATOM 789 O O . PRO A 1 101 ? 11.977 -0.651 21.672 1.00 55.22 101 PRO A O 1
ATOM 792 N N . GLY A 1 102 ? 12.463 -0.755 19.493 1.00 51.53 102 GLY A N 1
ATOM 793 C CA . GLY A 1 102 ? 13.906 -0.555 19.681 1.00 51.53 102 GLY A CA 1
ATOM 794 C C . GLY A 1 102 ? 14.725 -1.790 20.090 1.00 51.53 102 GLY A C 1
ATOM 795 O O . GLY A 1 102 ? 15.949 -1.696 20.115 1.00 51.53 102 GLY A O 1
ATOM 796 N N . SER A 1 103 ? 14.118 -2.962 20.313 1.00 54.41 103 SER A N 1
ATOM 797 C CA . SER A 1 103 ? 14.859 -4.189 20.682 1.00 54.41 103 SER A CA 1
ATOM 798 C C . SER A 1 103 ? 15.712 -4.788 19.559 1.00 54.41 103 SER A C 1
ATOM 800 O O . SER A 1 103 ? 16.474 -5.726 19.788 1.00 54.41 103 SER A O 1
ATOM 802 N N . GLY A 1 104 ? 15.558 -4.302 18.322 1.00 52.25 104 GLY A N 1
ATOM 803 C CA . GLY A 1 104 ? 16.265 -4.824 17.151 1.00 52.25 104 GLY A CA 1
ATOM 804 C C . GLY A 1 104 ? 15.930 -6.283 16.811 1.00 52.25 104 GLY A C 1
ATOM 805 O O . GLY A 1 104 ? 16.542 -6.839 15.898 1.00 52.25 104 GLY A O 1
ATOM 806 N N . LYS A 1 105 ? 14.976 -6.916 17.514 1.00 55.28 105 LYS A N 1
ATOM 807 C CA . LYS A 1 105 ? 14.521 -8.282 17.236 1.00 55.28 105 LYS A CA 1
ATOM 808 C C . LYS A 1 105 ? 13.771 -8.294 15.908 1.00 55.28 105 LYS A C 1
ATOM 810 O O . LYS A 1 105 ? 12.770 -7.608 15.731 1.00 55.28 105 LYS A O 1
ATOM 815 N N . LYS A 1 106 ? 14.294 -9.068 14.961 1.00 58.53 106 LYS A N 1
ATOM 816 C CA . LYS A 1 106 ? 13.761 -9.189 13.603 1.00 58.53 106 LYS A CA 1
ATOM 817 C C . LYS A 1 106 ? 12.946 -10.463 13.457 1.00 58.53 106 LYS A C 1
ATOM 819 O O . LYS A 1 106 ? 13.253 -11.466 14.101 1.00 58.53 106 LYS A O 1
ATOM 824 N N . PHE A 1 107 ? 11.953 -10.440 12.570 1.00 58.25 107 PHE A N 1
ATOM 825 C CA . PHE A 1 107 ? 11.234 -11.650 12.191 1.00 58.25 107 PHE A CA 1
ATOM 826 C C . PHE A 1 107 ? 12.215 -12.691 11.641 1.00 58.25 107 PHE A C 1
ATOM 828 O O . PHE A 1 107 ? 13.059 -12.389 10.790 1.00 58.25 107 PHE A O 1
ATOM 835 N N . LYS A 1 108 ? 12.095 -13.937 12.107 1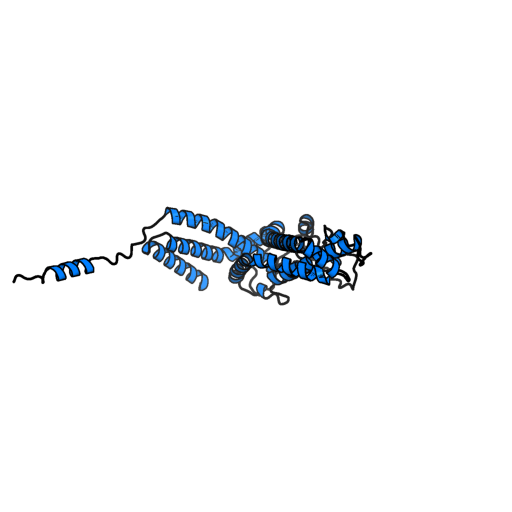.00 55.50 108 LYS A N 1
ATOM 836 C CA . LYS A 1 108 ? 12.682 -15.064 11.385 1.00 55.50 108 LYS A CA 1
ATOM 837 C C . LYS A 1 108 ? 11.863 -15.262 10.120 1.00 55.50 108 LYS A C 1
ATOM 839 O O . LYS A 1 108 ? 10.657 -15.450 10.193 1.00 55.50 108 LYS A O 1
ATOM 844 N N . MET A 1 109 ? 12.521 -15.160 8.975 1.00 57.19 109 MET A N 1
ATOM 845 C CA . MET A 1 109 ? 11.841 -15.238 7.691 1.00 57.19 109 MET A CA 1
ATOM 846 C C . MET A 1 109 ? 11.472 -16.674 7.325 1.00 57.19 109 MET A C 1
ATOM 848 O O . MET A 1 109 ? 12.228 -17.595 7.653 1.00 57.19 109 MET A O 1
ATOM 852 N N . PRO A 1 110 ? 10.364 -16.861 6.592 1.00 60.88 110 PRO A N 1
ATOM 853 C CA . PRO A 1 110 ? 10.053 -18.136 5.972 1.00 60.88 110 PRO A CA 1
ATOM 854 C C . PRO A 1 110 ? 11.062 -18.472 4.875 1.00 60.88 110 PRO A C 1
ATOM 856 O O . PRO A 1 110 ? 11.843 -17.633 4.416 1.00 60.88 110 PRO A O 1
ATOM 859 N N . SER A 1 111 ? 11.049 -19.736 4.460 1.00 63.22 111 SER A N 1
ATOM 860 C CA . SER A 1 111 ? 11.962 -20.234 3.438 1.00 63.22 111 SER A CA 1
ATOM 861 C C . SER A 1 111 ? 11.807 -19.466 2.118 1.00 63.22 111 SER A C 1
ATOM 863 O O . SER A 1 111 ? 10.703 -19.104 1.705 1.00 63.22 111 SER A O 1
ATOM 865 N N . LEU A 1 112 ? 12.926 -19.259 1.419 1.00 67.00 112 LEU A N 1
ATOM 866 C CA . LEU A 1 112 ? 12.962 -18.627 0.096 1.00 67.00 112 LEU A CA 1
ATOM 867 C C . LEU A 1 112 ? 12.091 -19.378 -0.935 1.00 67.00 112 LEU A C 1
ATOM 869 O O . LEU A 1 112 ? 11.701 -18.811 -1.952 1.00 67.00 112 LEU A O 1
ATOM 873 N N . ASP A 1 113 ? 11.797 -20.653 -0.680 1.00 72.75 113 ASP A N 1
ATOM 874 C CA . ASP A 1 113 ? 11.032 -21.518 -1.573 1.00 72.75 113 ASP A CA 1
ATOM 875 C C . ASP A 1 113 ? 9.531 -21.210 -1.525 1.00 72.75 113 ASP A C 1
ATOM 877 O O . ASP A 1 113 ? 8.887 -21.192 -2.574 1.00 72.75 113 ASP A O 1
ATOM 881 N N . THR A 1 114 ? 8.995 -20.824 -0.360 1.00 74.00 114 THR A N 1
ATOM 882 C CA . THR A 1 114 ? 7.615 -20.324 -0.229 1.00 74.00 114 THR A CA 1
ATOM 883 C C . THR A 1 114 ? 7.419 -19.053 -1.060 1.00 74.00 114 THR A C 1
ATOM 885 O O . THR A 1 114 ? 6.497 -18.973 -1.866 1.00 74.00 114 THR A O 1
ATOM 888 N N . LEU A 1 115 ? 8.341 -18.090 -0.961 1.00 75.00 115 LEU A N 1
ATOM 889 C CA . LEU A 1 115 ? 8.302 -16.849 -1.751 1.00 75.00 115 LEU A CA 1
ATOM 890 C C . LEU A 1 115 ? 8.363 -17.118 -3.256 1.00 75.00 115 LEU A C 1
ATOM 892 O O . LEU A 1 115 ? 7.568 -16.569 -4.016 1.00 75.00 115 LEU A O 1
ATOM 896 N N . LYS A 1 116 ? 9.267 -18.003 -3.689 1.00 75.00 116 LYS A N 1
ATOM 897 C CA . LYS A 1 116 ? 9.372 -18.395 -5.100 1.00 75.00 116 LYS A CA 1
ATOM 898 C C . LYS A 1 116 ? 8.102 -19.068 -5.612 1.00 75.00 116 LYS A C 1
ATOM 900 O O . LYS A 1 116 ? 7.704 -18.774 -6.734 1.00 75.00 116 LYS A O 1
ATOM 905 N N . SER A 1 117 ? 7.475 -19.937 -4.814 1.00 78.56 117 SER A N 1
ATOM 906 C CA . SER A 1 117 ? 6.224 -20.610 -5.197 1.00 78.56 117 SER A CA 1
ATOM 907 C C . SER A 1 117 ? 5.067 -19.628 -5.412 1.00 78.56 117 SER A C 1
ATOM 909 O O . SER A 1 117 ? 4.203 -19.868 -6.247 1.00 78.56 117 SER A O 1
ATOM 911 N N . LEU A 1 118 ? 5.109 -18.482 -4.726 1.00 77.31 118 LEU A N 1
ATOM 912 C CA . LEU A 1 118 ? 4.158 -17.379 -4.859 1.00 77.31 118 LEU A CA 1
ATOM 913 C C . LEU A 1 118 ? 4.531 -16.379 -5.972 1.00 77.31 118 LEU A C 1
ATOM 915 O O . LEU A 1 118 ? 3.865 -15.361 -6.126 1.00 77.31 118 LEU A O 1
ATOM 919 N N . GLY A 1 119 ? 5.600 -16.635 -6.733 1.00 77.25 119 GLY A N 1
ATOM 920 C CA . GLY A 1 119 ? 6.077 -15.754 -7.806 1.00 77.25 119 GLY A CA 1
ATOM 921 C C . GLY A 1 119 ? 7.068 -14.668 -7.365 1.00 77.25 119 GLY A C 1
ATOM 922 O O . GLY A 1 119 ? 7.620 -13.971 -8.214 1.00 77.25 119 GLY A O 1
ATOM 923 N N . TYR A 1 120 ? 7.391 -14.559 -6.073 1.00 81.31 120 TYR A N 1
ATOM 924 C CA . TYR A 1 120 ? 8.364 -13.600 -5.527 1.00 81.31 120 TYR A CA 1
ATOM 925 C C . TYR A 1 120 ? 9.797 -14.136 -5.606 1.00 81.31 120 TYR A C 1
ATOM 927 O O . TYR A 1 120 ? 10.469 -14.386 -4.604 1.00 81.31 120 TYR A O 1
ATOM 935 N N . ASN A 1 121 ? 10.282 -14.346 -6.827 1.00 72.81 121 ASN A N 1
ATOM 936 C CA . ASN A 1 121 ? 11.632 -14.852 -7.094 1.00 72.81 121 ASN A CA 1
ATOM 937 C C . ASN A 1 121 ? 12.671 -13.735 -7.340 1.00 72.81 121 ASN A C 1
ATOM 939 O O . ASN A 1 121 ? 13.824 -14.036 -7.662 1.00 72.81 121 ASN A O 1
ATOM 943 N N . GLY A 1 122 ? 12.271 -12.465 -7.201 1.00 71.25 122 GLY A N 1
ATOM 944 C CA . GLY A 1 122 ? 13.124 -11.301 -7.452 1.00 71.25 122 GLY A CA 1
ATOM 945 C C . GLY A 1 122 ? 13.497 -11.107 -8.925 1.00 71.25 122 GLY A C 1
ATOM 946 O O . GLY A 1 122 ? 14.502 -10.456 -9.202 1.00 71.25 122 GLY A O 1
ATOM 947 N N . LYS A 1 123 ? 12.735 -11.692 -9.858 1.00 78.38 123 LYS A N 1
ATOM 948 C CA . LYS A 1 123 ? 12.883 -11.532 -11.309 1.00 78.38 123 LYS A CA 1
ATOM 949 C C . LYS A 1 123 ? 11.574 -11.031 -11.910 1.00 78.38 123 LYS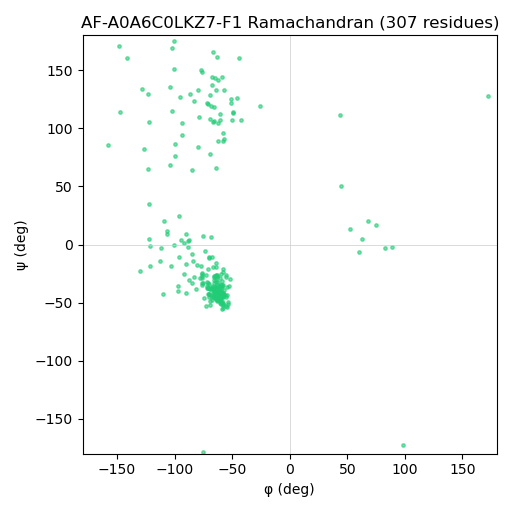 A C 1
ATOM 951 O O . LYS A 1 123 ? 10.528 -11.632 -11.687 1.00 78.38 123 LYS A O 1
ATOM 956 N N . MET A 1 124 ? 11.637 -9.973 -12.709 1.00 80.56 124 MET A N 1
A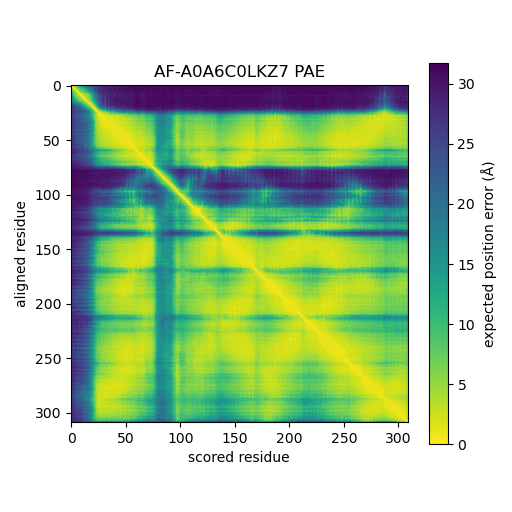TOM 957 C CA . MET A 1 124 ? 10.489 -9.428 -13.433 1.00 80.56 124 MET A CA 1
ATOM 958 C C . MET A 1 124 ? 10.597 -9.840 -14.903 1.00 80.56 124 MET A C 1
ATOM 960 O O . MET A 1 124 ? 10.832 -9.025 -15.783 1.00 80.56 124 MET A O 1
ATOM 964 N N . ASN A 1 125 ? 10.443 -11.143 -15.162 1.00 69.25 125 ASN A N 1
ATOM 965 C CA . ASN A 1 125 ? 10.600 -11.747 -16.494 1.00 69.25 125 ASN A CA 1
ATOM 966 C C . ASN A 1 125 ? 9.256 -11.924 -17.233 1.00 69.25 125 ASN A C 1
ATOM 968 O O . ASN A 1 125 ? 9.112 -12.833 -18.048 1.00 69.25 125 ASN A O 1
ATOM 972 N N . GLY A 1 126 ? 8.249 -11.121 -16.891 1.00 81.25 126 GLY A N 1
ATOM 973 C CA . GLY A 1 126 ? 6.911 -11.183 -17.478 1.00 81.25 126 GLY A CA 1
ATOM 974 C C . GLY A 1 126 ? 6.674 -10.109 -18.536 1.00 81.25 126 GLY A C 1
ATOM 975 O O . GLY A 1 126 ? 7.493 -9.212 -18.738 1.00 81.25 126 GLY A O 1
ATOM 976 N N . TRP A 1 127 ? 5.513 -10.180 -19.183 1.00 84.06 127 TRP A N 1
ATOM 977 C CA . TRP A 1 127 ? 4.996 -9.070 -19.978 1.00 84.06 127 TRP A CA 1
ATOM 978 C C . TRP A 1 127 ? 4.758 -7.840 -19.076 1.00 84.06 127 TRP A C 1
ATOM 980 O O . TRP A 1 127 ? 4.295 -8.020 -17.947 1.00 84.06 127 TRP A O 1
ATOM 990 N N . PRO A 1 128 ? 5.043 -6.609 -19.536 1.00 88.88 128 PRO A N 1
ATOM 991 C CA . PRO A 1 128 ? 5.557 -6.245 -20.862 1.00 88.88 128 PRO A CA 1
ATOM 992 C C . PRO A 1 128 ? 7.088 -6.242 -20.976 1.00 88.88 128 PRO A C 1
ATOM 994 O O . PRO A 1 128 ? 7.622 -6.021 -22.059 1.00 88.88 128 PRO A O 1
ATOM 997 N N . TYR A 1 129 ? 7.812 -6.519 -19.894 1.00 88.12 129 TYR A N 1
ATOM 998 C CA . TYR A 1 129 ? 9.266 -6.344 -19.812 1.00 88.12 129 TYR A CA 1
ATOM 999 C C . TYR A 1 129 ? 10.043 -7.222 -20.805 1.00 88.12 129 TYR A C 1
ATOM 1001 O O . TYR A 1 129 ? 11.055 -6.796 -21.354 1.00 88.12 129 TYR A O 1
ATOM 1009 N N . THR A 1 130 ? 9.530 -8.414 -21.126 1.00 87.62 130 THR A N 1
ATOM 1010 C CA . THR A 1 130 ? 10.125 -9.321 -22.128 1.00 87.62 130 THR A CA 1
ATOM 1011 C C . THR A 1 130 ? 10.069 -8.802 -23.566 1.00 87.62 130 THR A C 1
ATOM 1013 O O . THR A 1 130 ? 10.668 -9.412 -24.448 1.00 87.62 130 THR A O 1
ATOM 1016 N N . MET A 1 131 ? 9.327 -7.724 -23.838 1.00 88.25 131 MET A N 1
ATOM 1017 C CA . MET A 1 131 ? 9.285 -7.100 -25.165 1.00 88.25 131 MET A CA 1
ATOM 1018 C C . MET A 1 131 ? 10.525 -6.251 -25.456 1.00 88.25 131 MET A C 1
ATOM 1020 O O . MET A 1 131 ? 10.785 -5.959 -26.622 1.00 88.25 131 MET A O 1
ATOM 1024 N N . TYR A 1 132 ? 11.273 -5.867 -24.420 1.00 87.31 132 TYR A N 1
ATOM 1025 C CA . TYR A 1 132 ? 12.485 -5.077 -24.564 1.00 87.31 132 TYR A CA 1
ATOM 1026 C C . TYR A 1 132 ? 13.613 -5.916 -25.172 1.00 87.31 132 TYR A C 1
ATOM 1028 O O . TYR A 1 132 ? 13.998 -6.948 -24.618 1.00 87.31 132 TYR A O 1
ATOM 1036 N N . ASN A 1 133 ? 14.154 -5.470 -26.306 1.00 83.00 133 ASN A N 1
ATOM 1037 C CA . ASN A 1 133 ? 15.189 -6.194 -27.047 1.00 83.00 133 ASN A CA 1
ATOM 1038 C C . ASN A 1 133 ? 16.498 -5.413 -27.247 1.00 83.00 133 ASN A C 1
ATOM 1040 O O . ASN A 1 133 ? 17.424 -5.974 -27.821 1.00 83.00 133 ASN A O 1
ATOM 1044 N N . ASN A 1 134 ? 16.592 -4.162 -26.776 1.00 77.38 134 ASN A N 1
ATOM 1045 C CA . ASN A 1 134 ? 17.787 -3.298 -26.830 1.00 77.38 134 ASN A CA 1
ATOM 1046 C C . ASN A 1 134 ? 18.449 -3.133 -28.223 1.00 77.38 134 ASN A C 1
ATOM 1048 O O . ASN A 1 134 ? 19.589 -2.693 -28.323 1.00 77.38 134 ASN A O 1
ATOM 1052 N N . GLN A 1 135 ? 17.780 -3.530 -29.309 1.00 69.94 135 GLN A N 1
ATOM 1053 C CA . GLN A 1 135 ? 18.387 -3.598 -30.646 1.00 69.94 135 GLN A CA 1
ATOM 1054 C C . GLN A 1 135 ? 17.981 -2.437 -31.557 1.00 69.94 135 GLN A C 1
ATOM 1056 O O . GLN A 1 135 ? 18.661 -2.182 -32.546 1.00 69.94 135 GLN A O 1
ATOM 1061 N N . ASP A 1 136 ? 16.893 -1.733 -31.239 1.00 69.62 136 ASP A N 1
ATOM 1062 C CA . ASP A 1 136 ? 16.379 -0.648 -32.072 1.00 69.62 136 ASP A CA 1
ATOM 1063 C C . ASP A 1 136 ? 15.732 0.443 -31.209 1.00 69.62 136 ASP A C 1
ATOM 1065 O O . ASP A 1 136 ? 14.715 0.215 -30.547 1.00 69.62 136 ASP A O 1
ATOM 1069 N N . GLU A 1 137 ? 16.349 1.625 -31.203 1.00 67.94 137 GLU A N 1
ATOM 1070 C CA . GLU A 1 137 ? 15.834 2.833 -30.545 1.00 67.94 137 GLU A CA 1
ATOM 1071 C C . GLU A 1 137 ? 15.163 3.800 -31.537 1.00 67.94 137 GLU A C 1
ATOM 1073 O O . GLU A 1 137 ? 14.694 4.863 -31.128 1.00 67.94 137 GLU A O 1
ATOM 1078 N N . GLY A 1 138 ? 15.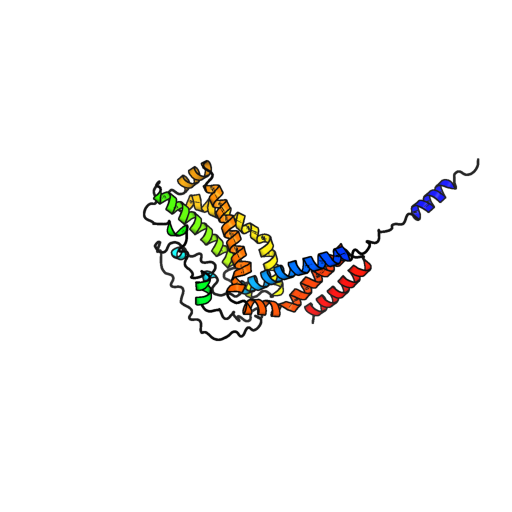126 3.465 -32.834 1.00 75.75 138 GLY A N 1
ATOM 1079 C CA . GLY A 1 138 ? 14.569 4.305 -33.895 1.00 75.75 138 GLY A CA 1
ATOM 1080 C C . GLY A 1 138 ? 13.037 4.341 -33.928 1.00 75.75 138 GLY A C 1
ATOM 1081 O O . GLY A 1 138 ? 12.356 3.733 -33.101 1.00 75.75 138 GLY A O 1
ATOM 1082 N N . PHE A 1 139 ? 12.478 5.068 -34.905 1.00 81.88 139 PHE A N 1
ATOM 1083 C CA . PHE A 1 139 ? 11.033 5.101 -35.165 1.00 81.88 139 PHE A CA 1
ATOM 1084 C C . PHE A 1 139 ? 10.600 3.851 -35.953 1.00 81.88 139 PHE A C 1
ATOM 1086 O O . PHE A 1 139 ? 10.549 3.855 -37.181 1.00 81.88 139 PHE A O 1
ATOM 1093 N N . SER A 1 140 ? 10.353 2.751 -35.243 1.00 89.06 140 SER A N 1
ATOM 1094 C CA . SER A 1 140 ? 10.017 1.438 -35.797 1.00 89.06 140 SER A CA 1
ATOM 1095 C C . SER A 1 140 ? 9.075 0.672 -34.862 1.00 89.06 140 SER A C 1
ATOM 1097 O O . SER A 1 140 ? 8.859 1.047 -33.711 1.00 89.06 140 SER A O 1
ATOM 1099 N N . TRP A 1 141 ? 8.531 -0.459 -35.318 1.00 88.69 141 TRP A N 1
ATOM 1100 C CA . TRP A 1 141 ? 7.739 -1.330 -34.442 1.00 88.69 141 TRP A CA 1
ATOM 1101 C C . TRP A 1 141 ? 8.562 -1.931 -33.291 1.00 88.69 141 TRP A C 1
ATOM 1103 O O . TRP A 1 141 ? 8.037 -2.165 -32.203 1.00 88.69 141 TRP A O 1
ATOM 1113 N N . SER A 1 142 ? 9.860 -2.163 -33.509 1.00 89.44 142 SER A N 1
ATOM 1114 C CA . SER A 1 142 ? 10.773 -2.603 -32.450 1.00 89.44 142 SER A CA 1
ATOM 1115 C C . SER A 1 142 ? 11.035 -1.471 -31.454 1.00 89.44 142 SER A C 1
ATOM 1117 O O . SER A 1 142 ? 10.955 -1.691 -30.246 1.00 89.44 142 SER A O 1
ATOM 1119 N N . GLY A 1 143 ? 11.235 -0.246 -31.948 1.00 89.81 143 GLY A N 1
ATOM 1120 C CA . GLY A 1 143 ? 11.359 0.948 -31.112 1.00 89.81 143 GLY A CA 1
ATOM 1121 C C . GLY A 1 143 ? 10.107 1.218 -30.273 1.00 89.81 143 GLY A C 1
ATOM 1122 O O . GLY A 1 143 ? 10.228 1.518 -29.089 1.00 89.81 143 GLY A O 1
ATOM 1123 N N . PHE A 1 144 ? 8.908 1.014 -30.830 1.00 91.06 144 PHE A N 1
ATOM 1124 C CA . PHE A 1 144 ? 7.645 1.121 -30.089 1.00 91.06 144 PHE A CA 1
ATOM 1125 C C . PHE A 1 144 ? 7.545 0.090 -28.956 1.00 91.06 144 PHE A C 1
ATOM 1127 O O . PHE A 1 144 ? 7.163 0.432 -27.840 1.00 91.06 144 PHE A O 1
ATOM 1134 N N . LYS A 1 145 ? 7.917 -1.172 -29.207 1.00 91.75 145 LYS A N 1
ATOM 1135 C CA . LYS A 1 145 ? 7.942 -2.214 -28.164 1.00 91.75 145 LYS A CA 1
ATOM 1136 C C . LYS A 1 145 ? 8.935 -1.891 -27.052 1.00 91.75 145 LYS A C 1
ATOM 1138 O O . LYS A 1 145 ? 8.613 -2.091 -25.884 1.00 91.75 145 LYS A O 1
ATOM 1143 N N . ASN A 1 146 ? 10.111 -1.377 -27.412 1.00 91.38 146 ASN A N 1
ATOM 1144 C CA . ASN A 1 146 ? 11.123 -0.949 -26.450 1.00 91.38 146 ASN A CA 1
ATOM 1145 C C . ASN A 1 146 ? 10.629 0.238 -25.618 1.00 91.38 146 ASN A C 1
ATOM 1147 O O . ASN A 1 146 ? 10.739 0.194 -24.397 1.00 91.38 146 ASN A O 1
ATOM 1151 N N . TRP A 1 147 ? 10.026 1.242 -26.262 1.00 92.56 147 TRP A N 1
ATOM 1152 C CA . TRP A 1 147 ? 9.367 2.368 -25.598 1.00 92.56 147 TRP A CA 1
ATOM 1153 C C . TRP A 1 147 ? 8.313 1.881 -24.599 1.00 92.56 147 TRP A C 1
ATOM 1155 O O . TRP A 1 147 ? 8.416 2.184 -23.415 1.00 92.56 147 TRP A O 1
ATOM 1165 N N . PHE A 1 148 ? 7.371 1.046 -25.043 1.00 93.25 148 PHE A N 1
ATOM 1166 C CA . PHE A 1 148 ? 6.292 0.526 -24.206 1.00 93.25 148 PHE A CA 1
ATOM 1167 C C . PHE A 1 148 ? 6.823 -0.263 -23.000 1.00 93.25 148 PHE A C 1
ATOM 1169 O O . PHE A 1 148 ? 6.451 0.008 -21.858 1.00 93.25 148 PHE A O 1
ATOM 1176 N N . ALA A 1 149 ? 7.742 -1.206 -23.232 1.00 92.69 149 ALA A N 1
ATOM 1177 C CA . ALA A 1 149 ? 8.328 -2.019 -22.170 1.00 92.69 149 ALA A CA 1
ATOM 1178 C C . ALA A 1 149 ? 9.096 -1.173 -21.143 1.00 92.69 149 ALA A C 1
ATOM 1180 O O . ALA A 1 149 ? 8.973 -1.419 -19.942 1.00 92.69 149 ALA A O 1
ATOM 1181 N N . MET A 1 150 ? 9.859 -0.177 -21.601 1.00 91.25 150 MET A N 1
ATOM 1182 C CA . MET A 1 150 ? 10.630 0.724 -20.742 1.00 91.25 150 MET A CA 1
ATOM 1183 C C . MET A 1 150 ? 9.732 1.665 -19.941 1.00 91.25 150 MET A C 1
ATOM 1185 O O . MET A 1 150 ? 9.942 1.819 -18.741 1.00 91.25 150 MET A O 1
ATOM 1189 N N . THR A 1 151 ? 8.706 2.247 -20.562 1.00 94.00 151 THR A N 1
ATOM 1190 C CA . THR A 1 151 ? 7.744 3.116 -19.873 1.00 94.00 151 THR A CA 1
ATOM 1191 C C . THR A 1 151 ? 7.041 2.380 -18.736 1.00 94.00 151 THR A C 1
ATOM 1193 O O . THR A 1 151 ? 7.010 2.870 -17.604 1.00 94.00 151 THR A O 1
ATOM 1196 N N . GLU A 1 152 ? 6.538 1.176 -19.008 1.00 93.56 152 GLU A N 1
ATOM 1197 C CA . GLU A 1 152 ? 5.893 0.337 -17.998 1.00 93.56 152 GLU A CA 1
ATOM 1198 C C . GLU A 1 152 ? 6.892 -0.127 -16.928 1.00 93.56 152 GLU A C 1
ATOM 1200 O O . GLU A 1 152 ? 6.607 -0.056 -15.731 1.00 93.56 152 GLU A O 1
ATOM 1205 N N . GLY A 1 153 ? 8.087 -0.563 -17.337 1.00 92.44 153 GLY A N 1
ATOM 1206 C CA . GLY A 1 153 ? 9.155 -1.001 -16.437 1.00 92.44 153 GLY A CA 1
ATOM 1207 C C . GLY A 1 153 ? 9.570 0.074 -15.442 1.00 92.44 153 GLY A C 1
ATOM 1208 O O . GLY A 1 153 ? 9.526 -0.156 -14.233 1.00 92.44 153 GLY A O 1
ATOM 1209 N N . GLU A 1 154 ? 9.927 1.260 -15.927 1.00 92.38 154 GLU A N 1
ATOM 1210 C CA . GLU A 1 154 ? 10.410 2.350 -15.079 1.00 92.38 154 GLU A CA 1
ATOM 1211 C C . GLU A 1 154 ? 9.307 2.948 -14.199 1.00 92.38 154 GLU A C 1
ATOM 1213 O O . GLU A 1 154 ? 9.573 3.295 -13.044 1.00 92.38 154 GLU A O 1
ATOM 1218 N N . SER A 1 155 ? 8.057 3.000 -14.677 1.00 94.25 155 SER A N 1
ATOM 1219 C CA . SER A 1 155 ? 6.926 3.394 -13.827 1.00 94.25 155 SER A CA 1
ATOM 1220 C C . SER A 1 155 ? 6.718 2.397 -12.677 1.00 94.25 155 SER A C 1
ATOM 1222 O O . SER A 1 155 ? 6.642 2.801 -11.513 1.00 94.25 155 SER A O 1
ATOM 1224 N N . PHE A 1 156 ? 6.733 1.088 -12.957 1.00 92.88 156 PHE A N 1
ATOM 1225 C CA . PHE A 1 156 ? 6.627 0.060 -11.917 1.00 92.88 156 PHE A CA 1
ATOM 1226 C C . PHE A 1 156 ? 7.825 0.037 -10.959 1.00 92.88 156 PHE A C 1
ATOM 1228 O O . PHE A 1 156 ? 7.649 -0.271 -9.776 1.00 92.88 156 PHE A O 1
ATOM 1235 N N . MET A 1 157 ? 9.034 0.346 -11.436 1.00 92.81 157 MET A N 1
ATOM 1236 C CA . MET A 1 157 ? 10.219 0.480 -10.584 1.00 92.81 157 MET A CA 1
ATOM 1237 C C . MET A 1 157 ? 10.021 1.594 -9.554 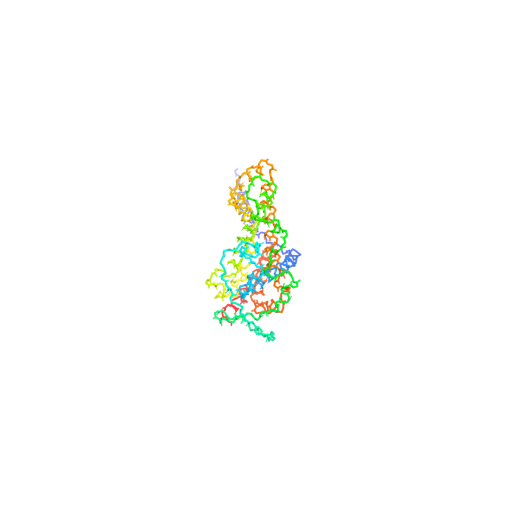1.00 92.81 157 MET A C 1
ATOM 1239 O O . MET A 1 157 ? 10.206 1.352 -8.361 1.00 92.81 157 MET A O 1
ATOM 1243 N N . LEU A 1 158 ? 9.571 2.773 -9.992 1.00 92.75 158 LEU A N 1
ATOM 1244 C CA . LEU A 1 158 ? 9.323 3.917 -9.112 1.00 92.75 158 LEU A CA 1
ATOM 1245 C C . LEU A 1 158 ? 8.204 3.608 -8.106 1.00 92.75 158 LEU A C 1
ATOM 1247 O O . LEU A 1 158 ? 8.366 3.830 -6.905 1.00 92.75 158 LEU A O 1
ATOM 1251 N N . TYR A 1 159 ? 7.107 2.997 -8.560 1.00 93.25 159 TYR A N 1
ATOM 1252 C CA . TYR A 1 159 ? 6.046 2.499 -7.680 1.00 93.25 159 TYR A CA 1
ATOM 1253 C C . TYR A 1 159 ? 6.583 1.570 -6.583 1.00 93.25 159 TYR A C 1
ATOM 1255 O O . TYR A 1 159 ? 6.270 1.753 -5.404 1.00 93.25 159 TYR A O 1
ATOM 1263 N N . ARG A 1 160 ? 7.394 0.574 -6.952 1.00 92.31 160 ARG A N 1
ATOM 1264 C CA . ARG A 1 160 ? 7.928 -0.411 -6.004 1.00 92.31 160 ARG A CA 1
ATOM 1265 C C . ARG A 1 160 ? 8.915 0.222 -5.031 1.00 92.31 160 ARG A C 1
ATOM 1267 O O . ARG A 1 160 ? 8.883 -0.118 -3.851 1.00 92.31 160 ARG A O 1
ATOM 1274 N N . GLU A 1 161 ? 9.725 1.176 -5.478 1.00 92.38 161 GLU A N 1
ATOM 1275 C CA . GLU A 1 161 ? 10.586 1.966 -4.595 1.00 92.38 161 GLU A CA 1
ATOM 1276 C C . GLU A 1 161 ? 9.759 2.761 -3.569 1.00 92.38 161 GLU A C 1
ATOM 1278 O O . GLU A 1 161 ? 10.038 2.711 -2.366 1.00 92.38 161 GLU A O 1
ATOM 1283 N N . LEU A 1 162 ? 8.699 3.444 -4.015 1.00 92.31 162 LEU A N 1
ATOM 1284 C CA . LEU A 1 162 ? 7.789 4.172 -3.127 1.00 92.31 162 LEU A CA 1
ATOM 1285 C C . LEU A 1 162 ? 7.085 3.237 -2.142 1.00 92.31 162 LEU A C 1
ATOM 1287 O O . LEU A 1 162 ? 7.005 3.561 -0.960 1.00 92.31 162 LEU A O 1
ATOM 1291 N N . ALA A 1 163 ? 6.628 2.067 -2.590 1.00 92.06 163 ALA A N 1
ATOM 1292 C CA . ALA A 1 163 ? 6.008 1.068 -1.723 1.00 92.06 163 ALA A CA 1
ATOM 1293 C C . ALA A 1 163 ? 6.983 0.578 -0.638 1.00 92.06 163 ALA A C 1
ATOM 1295 O O . ALA A 1 163 ? 6.615 0.495 0.532 1.00 92.06 163 ALA A O 1
ATOM 1296 N N . GLN A 1 164 ? 8.253 0.326 -0.969 1.00 89.88 164 GLN A N 1
ATOM 1297 C CA . GLN A 1 164 ? 9.245 -0.026 0.052 1.00 89.88 164 GLN A CA 1
ATOM 1298 C C . GLN A 1 164 ? 9.464 1.093 1.074 1.00 89.88 164 GLN A C 1
ATOM 1300 O O . GLN A 1 164 ? 9.521 0.831 2.283 1.00 89.88 164 GLN A O 1
ATOM 1305 N N . LYS A 1 165 ? 9.586 2.341 0.605 1.00 90.12 165 LYS A N 1
ATOM 1306 C CA . LYS A 1 165 ? 9.734 3.510 1.484 1.00 90.12 165 LYS A CA 1
ATOM 1307 C C . LYS A 1 165 ? 8.494 3.709 2.356 1.00 90.12 165 LYS A C 1
ATOM 1309 O O . LYS A 1 165 ? 8.646 4.049 3.524 1.00 90.12 165 LYS A O 1
ATOM 1314 N N . LEU A 1 166 ? 7.302 3.411 1.839 1.00 91.06 166 LEU A N 1
ATOM 1315 C CA . LEU A 1 166 ? 6.039 3.462 2.574 1.00 91.06 166 LEU A CA 1
ATOM 1316 C C . LEU A 1 166 ? 6.005 2.494 3.763 1.00 91.06 166 LEU A C 1
ATOM 1318 O O . LEU A 1 166 ? 5.519 2.870 4.819 1.00 91.06 166 LEU A O 1
ATOM 1322 N N . PHE A 1 167 ? 6.524 1.270 3.634 1.00 88.12 167 PHE A N 1
ATOM 1323 C CA . PHE A 1 167 ? 6.496 0.302 4.745 1.00 88.12 167 PHE A CA 1
ATOM 1324 C C . PHE A 1 167 ? 7.639 0.479 5.747 1.00 88.12 167 PHE A C 1
ATOM 1326 O O . PHE A 1 167 ? 7.507 0.131 6.923 1.00 88.12 167 PHE A O 1
ATOM 1333 N N . THR A 1 168 ? 8.775 1.003 5.290 1.00 83.44 168 THR A N 1
ATOM 1334 C CA . THR A 1 168 ? 9.961 1.198 6.134 1.00 83.44 168 THR A CA 1
ATOM 1335 C C . THR A 1 168 ? 10.007 2.578 6.785 1.00 83.44 168 THR A C 1
ATOM 1337 O O . THR A 1 168 ? 10.613 2.730 7.843 1.00 83.44 168 THR A O 1
ATOM 1340 N N . GLY A 1 169 ? 9.367 3.582 6.186 1.00 78.06 169 GLY A N 1
ATOM 1341 C CA . GLY A 1 169 ? 9.542 4.992 6.537 1.00 78.06 169 GLY A CA 1
ATOM 1342 C C . GLY A 1 169 ? 10.864 5.576 6.020 1.00 78.06 169 GLY A C 1
ATOM 1343 O O . GLY A 1 169 ? 11.308 6.609 6.513 1.00 78.06 169 GLY A O 1
ATOM 1344 N N . GLY A 1 170 ? 11.519 4.901 5.067 1.00 77.44 170 GLY A N 1
ATOM 1345 C CA . GLY A 1 170 ? 12.813 5.290 4.499 1.00 77.44 170 GLY A CA 1
ATOM 1346 C C . GLY A 1 170 ? 14.013 4.550 5.103 1.00 77.44 170 GLY A C 1
ATOM 1347 O O . GLY A 1 170 ? 13.871 3.612 5.891 1.00 77.44 170 GLY A O 1
ATOM 1348 N N . GLU A 1 171 ? 15.223 4.972 4.726 1.00 74.12 171 GLU A N 1
ATOM 1349 C CA . GLU A 1 171 ? 16.477 4.267 5.050 1.00 74.12 171 GLU A CA 1
ATOM 1350 C C . GLU A 1 171 ? 16.735 4.140 6.558 1.00 74.12 171 GLU A C 1
ATOM 1352 O O . GLU A 1 171 ? 17.219 3.109 7.025 1.00 74.12 171 GLU A O 1
ATOM 1357 N N . ALA A 1 172 ? 16.338 5.151 7.337 1.00 73.81 172 ALA A N 1
ATOM 1358 C CA . ALA A 1 172 ? 16.484 5.173 8.794 1.00 73.81 172 ALA A CA 1
ATOM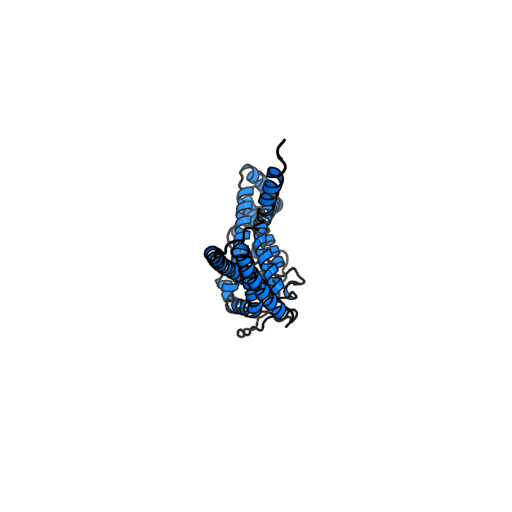 1359 C C . ALA A 1 172 ? 15.499 4.244 9.537 1.00 73.81 172 ALA A C 1
ATOM 1361 O O . ALA A 1 172 ? 15.578 4.119 10.763 1.00 73.81 172 ALA A O 1
ATOM 1362 N N . ARG A 1 173 ? 14.564 3.617 8.808 1.00 81.12 173 ARG A N 1
ATOM 1363 C CA . ARG A 1 173 ? 13.512 2.721 9.309 1.00 81.12 173 ARG A CA 1
ATOM 1364 C C . ARG A 1 173 ? 12.788 3.225 10.573 1.00 81.12 173 ARG A C 1
ATOM 1366 O O . ARG A 1 173 ? 12.680 2.478 11.551 1.00 81.12 173 ARG A O 1
ATOM 1373 N N . PRO A 1 174 ? 12.294 4.480 10.600 1.00 83.44 174 PRO A N 1
ATOM 1374 C CA . PRO A 1 174 ? 11.718 5.086 11.804 1.00 83.44 174 PRO A CA 1
ATOM 1375 C C . PRO A 1 174 ? 10.504 4.319 12.339 1.00 83.44 174 PRO A C 1
ATOM 1377 O O . PRO A 1 174 ? 10.289 4.280 13.548 1.00 83.44 174 PRO A O 1
ATOM 1380 N N . PHE A 1 175 ? 9.753 3.645 11.466 1.00 86.94 175 PHE A N 1
ATOM 1381 C CA . PHE A 1 175 ? 8.562 2.886 11.848 1.00 86.94 175 PHE A CA 1
ATOM 1382 C C . PHE A 1 175 ? 8.878 1.697 12.757 1.00 86.94 175 PHE A C 1
ATOM 1384 O O . PHE A 1 175 ? 8.076 1.371 13.620 1.00 86.94 175 PHE A O 1
ATOM 1391 N N . GLN A 1 176 ? 10.083 1.120 12.685 1.00 83.81 176 GLN A N 1
ATOM 1392 C CA . GLN A 1 176 ? 10.490 0.043 13.600 1.00 83.81 176 GLN A CA 1
ATOM 1393 C C . GLN A 1 176 ? 10.640 0.505 15.060 1.00 83.81 176 GLN A C 1
ATOM 1395 O O . GLN A 1 176 ? 10.661 -0.327 15.971 1.00 83.81 176 GLN A O 1
ATOM 1400 N N . LYS A 1 177 ? 10.781 1.818 15.281 1.00 82.56 177 LYS A N 1
ATOM 1401 C CA . LYS A 1 177 ? 10.938 2.442 16.603 1.00 82.56 177 LYS A CA 1
ATOM 1402 C C . LYS A 1 177 ? 9.616 2.966 17.169 1.00 82.56 177 LYS A C 1
ATOM 1404 O O . LYS A 1 177 ? 9.580 3.358 18.331 1.00 82.56 177 LYS A O 1
ATOM 1409 N N . MET A 1 178 ? 8.556 3.007 16.363 1.00 84.69 178 MET A N 1
ATOM 1410 C CA . MET A 1 178 ? 7.250 3.496 16.795 1.00 84.69 178 MET A CA 1
ATOM 1411 C C . MET A 1 178 ? 6.525 2.449 17.651 1.00 84.69 178 MET A C 1
ATOM 1413 O O . MET A 1 178 ? 6.714 1.246 17.447 1.00 84.69 178 MET A O 1
ATOM 1417 N N . PRO A 1 179 ? 5.673 2.878 18.597 1.00 85.31 179 PRO A N 1
ATOM 1418 C CA . PRO A 1 179 ? 4.823 1.951 19.325 1.00 85.31 179 PRO A CA 1
ATOM 1419 C C . PRO A 1 179 ? 3.812 1.298 18.371 1.00 85.31 179 PRO A C 1
ATOM 1421 O O . PRO A 1 179 ? 3.287 1.941 17.460 1.00 85.31 179 PRO A O 1
ATOM 1424 N N . GLN A 1 180 ? 3.517 0.014 18.589 1.00 83.81 180 GLN A N 1
ATOM 1425 C CA . GLN A 1 180 ? 2.720 -0.776 17.643 1.00 83.81 180 GLN A CA 1
ATOM 1426 C C . GLN A 1 180 ? 1.294 -0.231 17.457 1.00 83.81 180 GLN A C 1
ATOM 1428 O O . GLN A 1 180 ? 0.803 -0.203 16.333 1.00 83.81 180 GLN A O 1
ATOM 1433 N N . TRP A 1 181 ? 0.653 0.295 18.508 1.00 84.12 181 TRP A N 1
ATOM 1434 C CA . TRP A 1 181 ? -0.679 0.906 18.395 1.00 84.12 181 TRP A CA 1
ATOM 1435 C C . TRP A 1 181 ? -0.702 2.097 17.420 1.00 84.12 181 TRP A C 1
ATOM 1437 O O . TRP A 1 181 ? -1.658 2.256 16.661 1.00 84.12 181 TRP A O 1
ATOM 1447 N N . LEU A 1 182 ? 0.370 2.898 17.384 1.00 88.25 182 LEU A N 1
ATOM 1448 C CA . LEU A 1 182 ? 0.498 4.021 16.456 1.00 88.25 182 LEU A CA 1
ATOM 1449 C C . LEU A 1 182 ? 0.706 3.518 15.025 1.00 88.25 182 LEU A C 1
ATOM 1451 O O . LEU A 1 182 ? 0.132 4.078 14.093 1.00 88.25 182 LEU A O 1
ATOM 1455 N N . LEU A 1 183 ? 1.463 2.428 14.852 1.00 89.38 183 LEU A N 1
ATOM 1456 C CA . LEU A 1 183 ? 1.612 1.766 13.554 1.00 89.38 183 LEU A CA 1
ATOM 1457 C C . LEU A 1 183 ? 0.279 1.224 13.027 1.00 89.38 183 LEU A C 1
ATOM 1459 O O . LEU A 1 183 ? 0.042 1.324 11.831 1.00 89.38 183 LEU A O 1
ATOM 1463 N N . TYR A 1 184 ? -0.614 0.713 13.882 1.00 89.62 184 TYR A N 1
ATOM 1464 C CA . TYR A 1 184 ? -1.961 0.293 13.466 1.00 89.62 184 TYR A CA 1
ATOM 1465 C C . TYR A 1 184 ? -2.791 1.459 12.919 1.00 89.62 184 TYR A C 1
ATOM 1467 O O . TYR A 1 184 ? -3.420 1.326 11.866 1.00 89.62 184 TYR A O 1
ATOM 1475 N N . ILE A 1 185 ? -2.785 2.601 13.612 1.00 89.56 185 ILE A N 1
ATOM 1476 C CA . ILE A 1 185 ? -3.493 3.806 13.157 1.00 89.56 185 ILE A CA 1
ATOM 1477 C C . ILE A 1 185 ? -2.892 4.290 11.835 1.00 89.56 185 ILE A C 1
ATOM 1479 O O . ILE A 1 185 ? -3.622 4.519 10.870 1.00 89.56 185 ILE A O 1
ATOM 1483 N N . LEU A 1 186 ? -1.561 4.389 11.769 1.00 91.69 186 LEU A N 1
ATOM 1484 C CA . LEU A 1 186 ? -0.848 4.817 10.571 1.00 91.69 186 LEU A CA 1
ATOM 1485 C C . LEU A 1 186 ? -1.123 3.885 9.387 1.00 91.69 186 LEU A C 1
ATOM 1487 O O . LEU A 1 186 ? -1.405 4.367 8.296 1.00 91.69 186 LEU A O 1
ATOM 1491 N N . ALA A 1 187 ? -1.098 2.569 9.597 1.00 93.25 187 ALA A N 1
ATOM 1492 C CA . ALA A 1 187 ? -1.373 1.572 8.568 1.00 93.25 187 ALA A CA 1
ATOM 1493 C C . ALA A 1 187 ? -2.769 1.747 7.961 1.00 93.25 187 ALA A C 1
ATOM 1495 O O . ALA A 1 187 ? -2.928 1.714 6.742 1.00 93.25 187 ALA A O 1
ATOM 1496 N N . ASN A 1 188 ? -3.778 1.979 8.802 1.00 92.12 188 ASN A N 1
ATOM 1497 C CA . ASN A 1 188 ? -5.150 2.187 8.347 1.00 92.12 188 ASN A CA 1
ATOM 1498 C C . ASN A 1 188 ? -5.339 3.542 7.652 1.00 92.12 188 ASN A C 1
ATOM 1500 O O . ASN A 1 188 ? -6.048 3.614 6.650 1.00 92.12 188 ASN A O 1
ATOM 1504 N N . ALA A 1 189 ? -4.655 4.594 8.109 1.00 92.25 189 ALA A N 1
ATOM 1505 C CA . ALA A 1 189 ? -4.618 5.866 7.391 1.00 92.25 189 ALA A CA 1
ATOM 1506 C C . ALA A 1 189 ? -3.965 5.701 6.007 1.00 92.25 189 ALA A C 1
ATOM 1508 O O . ALA A 1 189 ? -4.537 6.105 4.997 1.00 92.25 189 ALA A O 1
ATOM 1509 N N . VAL A 1 190 ? -2.810 5.035 5.937 1.00 91.75 190 VAL A N 1
ATOM 1510 C CA . VAL A 1 190 ? -2.121 4.717 4.677 1.00 91.75 190 VAL A CA 1
ATOM 1511 C C . VAL A 1 190 ? -3.018 3.900 3.748 1.00 91.75 190 VAL A C 1
ATOM 1513 O O . VAL A 1 190 ? -3.074 4.189 2.556 1.00 91.75 190 VAL A O 1
ATOM 1516 N N . PHE A 1 191 ? -3.753 2.919 4.273 1.00 92.88 191 PHE A N 1
ATOM 1517 C CA . PHE A 1 191 ? -4.709 2.143 3.486 1.00 92.88 191 PHE A CA 1
ATOM 1518 C C . PHE A 1 191 ? -5.818 3.017 2.898 1.00 92.88 191 PHE A C 1
ATOM 1520 O O . PHE A 1 191 ? -6.092 2.919 1.704 1.00 92.88 191 PHE A O 1
ATOM 1527 N N . LEU A 1 192 ? -6.407 3.911 3.695 1.00 91.44 192 LEU A N 1
ATOM 1528 C CA . LEU A 1 192 ? -7.465 4.814 3.237 1.00 91.44 192 LEU A CA 1
ATOM 1529 C C . LEU A 1 192 ? -6.974 5.751 2.122 1.00 91.44 192 LEU A C 1
ATOM 1531 O O . LEU A 1 192 ? -7.673 5.967 1.135 1.00 91.44 192 LEU A O 1
ATOM 1535 N N . PHE A 1 193 ? -5.746 6.258 2.247 1.00 91.25 193 PHE A N 1
ATOM 1536 C CA . PHE A 1 193 ? -5.131 7.150 1.259 1.00 91.25 193 PHE A CA 1
ATOM 1537 C C . PHE A 1 193 ? -4.377 6.418 0.140 1.00 91.25 193 PHE A C 1
ATOM 1539 O O . PHE A 1 193 ? -3.810 7.057 -0.747 1.00 91.25 193 PHE A O 1
ATOM 1546 N N . SER A 1 194 ? -4.388 5.083 0.123 1.00 92.00 194 SER A N 1
ATOM 1547 C CA . SER A 1 194 ? -3.630 4.291 -0.852 1.00 92.00 194 SER A CA 1
ATOM 1548 C C . SER A 1 194 ? -4.089 4.501 -2.297 1.00 92.00 194 SER A C 1
ATOM 1550 O O . SER A 1 194 ? -3.309 4.262 -3.216 1.00 92.00 194 SER A O 1
ATOM 1552 N N . PHE A 1 195 ? -5.301 5.023 -2.523 1.00 91.12 195 PHE A N 1
ATOM 1553 C CA . PHE A 1 195 ? -5.786 5.405 -3.855 1.00 91.12 195 PHE A CA 1
ATOM 1554 C C . PHE A 1 195 ? -4.885 6.441 -4.550 1.00 91.12 195 PHE A C 1
ATOM 1556 O O . PHE A 1 195 ? -4.820 6.476 -5.778 1.00 91.12 195 PHE A O 1
ATOM 1563 N N . VAL A 1 196 ? -4.108 7.228 -3.794 1.00 91.88 196 VAL A N 1
ATOM 1564 C CA . VAL A 1 196 ? -3.098 8.146 -4.350 1.00 91.88 196 VAL A CA 1
ATOM 1565 C C . VAL A 1 196 ? -2.098 7.412 -5.258 1.00 91.88 196 VAL A C 1
ATOM 1567 O O . VAL A 1 196 ? -1.593 8.006 -6.209 1.00 91.88 196 VAL A O 1
ATOM 1570 N N . PHE A 1 197 ? -1.867 6.110 -5.056 1.00 91.25 197 PHE A N 1
ATOM 1571 C CA . PHE A 1 197 ? -1.026 5.307 -5.947 1.00 91.25 197 PHE A CA 1
ATOM 1572 C C . PHE A 1 197 ? -1.565 5.195 -7.377 1.00 91.25 197 PHE A C 1
ATOM 1574 O O . PHE A 1 197 ? -0.760 5.077 -8.296 1.00 91.25 197 PHE A O 1
ATOM 1581 N N . VAL A 1 198 ? -2.881 5.303 -7.596 1.00 94.69 198 VAL A N 1
ATOM 1582 C CA . VAL A 1 198 ? -3.451 5.370 -8.954 1.00 94.69 198 VAL A CA 1
ATOM 1583 C C . VAL A 1 198 ? -2.981 6.645 -9.654 1.00 94.69 198 VAL A C 1
ATOM 1585 O O . VAL A 1 198 ? -2.547 6.603 -10.803 1.00 94.69 198 VAL A O 1
ATOM 1588 N N . ILE A 1 199 ? -3.014 7.772 -8.939 1.00 94.31 199 ILE A N 1
ATOM 1589 C CA . ILE A 1 199 ? -2.597 9.082 -9.454 1.00 94.31 199 ILE A CA 1
ATOM 1590 C C . ILE A 1 199 ? -1.085 9.094 -9.705 1.00 94.31 199 ILE A C 1
ATOM 1592 O O . ILE A 1 199 ? -0.640 9.531 -10.765 1.00 94.31 199 ILE A O 1
ATOM 1596 N N . ILE A 1 200 ? -0.291 8.571 -8.766 1.00 93.56 200 ILE A N 1
ATOM 1597 C CA . ILE A 1 200 ? 1.165 8.450 -8.923 1.00 93.56 200 ILE A CA 1
ATOM 1598 C C . ILE A 1 200 ? 1.500 7.556 -10.121 1.00 93.56 200 ILE A C 1
ATOM 1600 O O . ILE A 1 200 ? 2.321 7.937 -10.955 1.00 93.56 200 ILE A O 1
ATOM 1604 N N . GLY A 1 201 ? 0.858 6.395 -10.246 1.00 94.56 201 GLY A N 1
ATOM 1605 C CA . GLY A 1 201 ? 1.069 5.487 -11.372 1.00 94.56 201 GLY A CA 1
ATOM 1606 C C . GLY A 1 201 ? 0.719 6.140 -12.705 1.00 94.56 201 GLY A C 1
ATOM 1607 O O . GLY A 1 201 ? 1.512 6.083 -13.643 1.00 94.56 201 GLY A O 1
ATOM 1608 N N . PHE A 1 202 ? -0.395 6.871 -12.766 1.00 95.75 202 PHE A N 1
ATOM 1609 C CA . PHE A 1 202 ? -0.771 7.644 -13.947 1.00 95.75 202 PHE A CA 1
ATOM 1610 C C . PHE A 1 202 ? 0.303 8.678 -14.319 1.00 95.75 202 PHE A C 1
ATOM 1612 O O . PHE A 1 202 ? 0.829 8.652 -15.431 1.00 95.75 202 PHE A O 1
ATOM 1619 N N . ILE A 1 203 ? 0.678 9.556 -13.383 1.00 95.31 203 ILE A N 1
ATOM 1620 C CA . ILE A 1 203 ? 1.645 10.639 -13.631 1.00 95.31 203 ILE A CA 1
ATOM 1621 C C . ILE A 1 203 ? 3.011 10.075 -14.024 1.00 95.31 203 ILE A C 1
ATOM 1623 O O . ILE A 1 203 ? 3.620 10.548 -14.981 1.00 95.31 203 ILE A O 1
ATOM 1627 N N . THR A 1 204 ? 3.492 9.057 -13.310 1.00 94.88 204 THR A N 1
ATOM 1628 C CA . THR A 1 204 ? 4.799 8.448 -13.589 1.00 94.88 204 THR A CA 1
ATOM 1629 C C . THR A 1 204 ? 4.813 7.744 -14.939 1.00 94.88 204 THR A C 1
ATOM 1631 O O . THR A 1 204 ? 5.804 7.851 -15.652 1.00 94.88 204 THR A O 1
ATOM 1634 N N . THR A 1 205 ? 3.718 7.094 -15.340 1.00 95.75 205 THR A N 1
ATOM 1635 C CA . THR A 1 205 ? 3.607 6.478 -16.670 1.00 95.75 205 THR A CA 1
ATOM 1636 C C . THR A 1 205 ? 3.624 7.532 -17.767 1.00 95.75 205 THR A C 1
ATOM 1638 O O . THR A 1 205 ? 4.373 7.390 -18.730 1.00 95.75 205 THR A O 1
ATOM 1641 N N . ILE A 1 206 ? 2.862 8.623 -17.608 1.00 95.00 206 ILE A N 1
ATOM 1642 C CA . ILE A 1 206 ? 2.896 9.746 -18.552 1.00 95.00 206 ILE A CA 1
ATOM 1643 C C . ILE A 1 206 ? 4.317 10.298 -18.644 1.00 95.00 206 ILE A C 1
ATOM 1645 O O . ILE A 1 206 ? 4.857 10.373 -19.741 1.00 95.00 206 ILE A O 1
ATOM 1649 N N . TRP A 1 207 ? 4.950 10.618 -17.516 1.00 94.31 207 TRP A N 1
ATOM 1650 C CA . TRP A 1 207 ? 6.314 11.144 -17.492 1.00 94.31 207 TRP A CA 1
ATOM 1651 C C . TRP A 1 207 ? 7.300 10.218 -18.210 1.00 94.31 207 TRP A C 1
ATOM 1653 O O . TRP A 1 207 ? 7.978 10.642 -19.148 1.00 94.31 207 TRP A O 1
ATOM 1663 N N . GLN A 1 208 ? 7.330 8.939 -17.829 1.00 93.81 208 GLN A N 1
ATOM 1664 C CA . GLN A 1 208 ? 8.259 7.978 -18.417 1.00 93.81 208 GLN A CA 1
ATOM 1665 C C . GLN A 1 208 ? 7.977 7.716 -19.891 1.00 93.81 208 GLN A C 1
ATOM 1667 O O . GLN A 1 208 ? 8.907 7.459 -20.651 1.00 93.81 208 GLN A O 1
ATOM 1672 N N . SER A 1 209 ? 6.729 7.856 -20.336 1.00 93.69 209 SER A N 1
ATOM 1673 C CA . SER A 1 209 ? 6.401 7.749 -21.754 1.00 93.69 209 SER A CA 1
ATOM 1674 C C . SER A 1 209 ? 7.152 8.776 -22.607 1.00 93.69 209 SER A C 1
ATOM 1676 O O . SER A 1 209 ? 7.504 8.467 -23.736 1.00 93.69 209 SER A O 1
ATOM 1678 N N . PHE A 1 210 ? 7.460 9.970 -22.092 1.00 93.00 210 PHE A N 1
ATOM 1679 C CA . PHE A 1 210 ? 8.146 11.008 -22.869 1.00 93.00 210 PHE A CA 1
ATOM 1680 C C . PHE A 1 210 ? 9.677 10.952 -22.776 1.00 93.00 210 PHE A C 1
ATOM 1682 O O . PHE A 1 210 ? 10.342 11.557 -23.618 1.00 93.00 210 PHE A O 1
ATOM 1689 N N . VAL A 1 211 ? 10.239 10.252 -21.782 1.00 89.94 211 VAL A N 1
ATOM 1690 C CA . VAL A 1 211 ? 11.663 10.379 -21.408 1.00 89.94 211 VAL A CA 1
ATOM 1691 C C . VAL A 1 211 ? 12.445 9.057 -21.497 1.00 89.94 211 VAL A C 1
ATOM 1693 O O . VAL A 1 211 ? 13.668 9.093 -21.597 1.00 89.94 211 VAL A O 1
ATOM 1696 N N . CYS A 1 212 ? 11.781 7.895 -21.519 1.00 84.12 212 CYS A N 1
ATOM 1697 C CA . CYS A 1 212 ? 12.446 6.594 -21.334 1.00 84.12 212 CYS A CA 1
ATOM 1698 C C . CYS A 1 212 ? 13.432 6.179 -22.446 1.00 84.12 212 CYS A C 1
ATOM 1700 O O . CYS A 1 212 ? 14.363 5.419 -22.189 1.00 84.12 212 CYS A O 1
ATOM 1702 N N . VAL A 1 213 ? 13.239 6.648 -23.683 1.00 83.75 213 VAL A N 1
ATOM 1703 C CA . VAL A 1 213 ? 14.087 6.336 -24.849 1.00 83.75 213 VAL A CA 1
ATOM 1704 C C . VAL A 1 213 ? 14.270 7.570 -25.738 1.00 83.75 213 VAL A C 1
ATOM 1706 O O . VAL A 1 213 ? 13.470 8.505 -25.705 1.00 83.75 213 VAL A O 1
ATOM 1709 N N . LYS A 1 214 ? 15.302 7.579 -26.588 1.00 80.50 214 LYS A N 1
ATOM 1710 C CA . LYS A 1 214 ? 15.690 8.741 -27.414 1.00 80.50 214 LYS A CA 1
ATOM 1711 C C . LYS A 1 214 ? 14.553 9.339 -28.263 1.00 80.50 214 LYS A C 1
ATOM 1713 O O . LYS A 1 214 ? 14.477 10.555 -28.425 1.00 80.50 214 LYS A O 1
ATOM 1718 N N . HIS A 1 215 ? 13.657 8.499 -28.783 1.00 82.69 215 HIS A N 1
ATOM 1719 C CA . HIS A 1 215 ? 12.492 8.907 -29.582 1.00 82.69 215 HIS A CA 1
ATOM 1720 C C . HIS A 1 215 ? 11.149 8.712 -28.849 1.00 82.69 215 HIS A C 1
ATOM 1722 O O . HIS A 1 215 ? 10.096 8.674 -29.484 1.00 82.69 215 HIS A O 1
ATOM 1728 N N . ALA A 1 216 ? 11.168 8.616 -27.514 1.00 86.94 216 ALA A N 1
ATOM 1729 C CA . ALA A 1 216 ? 9.989 8.357 -26.683 1.00 86.94 216 ALA A CA 1
ATOM 1730 C C . ALA A 1 216 ? 8.887 9.406 -26.877 1.00 86.94 216 ALA A C 1
ATOM 1732 O O . ALA A 1 216 ? 7.719 9.068 -27.057 1.00 86.94 216 ALA A O 1
ATOM 1733 N N . TRP A 1 217 ? 9.279 10.680 -26.957 1.00 90.06 217 TRP A N 1
ATOM 1734 C CA . TRP A 1 217 ? 8.367 11.797 -27.195 1.00 90.06 217 TRP A CA 1
ATOM 1735 C C . TRP A 1 217 ? 7.516 11.622 -28.462 1.00 90.06 217 TRP A C 1
ATOM 1737 O O . TRP A 1 217 ? 6.344 11.990 -28.456 1.00 90.06 217 TRP A O 1
ATOM 1747 N N . ALA A 1 218 ? 8.064 11.035 -29.533 1.00 91.06 218 ALA A N 1
ATOM 1748 C CA . ALA A 1 218 ? 7.342 10.857 -30.791 1.00 91.06 218 ALA A CA 1
ATOM 1749 C C . ALA A 1 218 ? 6.228 9.813 -30.635 1.00 91.06 218 ALA A C 1
ATOM 1751 O O . ALA A 1 218 ? 5.085 10.063 -31.021 1.00 91.06 218 ALA A O 1
ATOM 1752 N N . TYR A 1 219 ? 6.534 8.680 -29.995 1.00 91.38 219 TYR A N 1
ATOM 1753 C CA . TYR A 1 219 ? 5.536 7.664 -29.662 1.00 91.38 219 TYR A CA 1
ATOM 1754 C C . TYR A 1 219 ? 4.485 8.201 -28.692 1.00 91.38 219 TYR A C 1
ATOM 1756 O O . TYR A 1 219 ? 3.297 7.950 -28.885 1.00 91.38 219 TYR A O 1
ATOM 1764 N N . SER A 1 220 ? 4.877 8.986 -27.692 1.00 93.00 220 SER A N 1
ATOM 1765 C CA . SER A 1 220 ? 3.919 9.558 -26.746 1.00 93.00 220 SER A CA 1
ATOM 1766 C C . SER A 1 220 ? 3.008 10.611 -27.356 1.00 93.00 220 SER A C 1
ATOM 1768 O O . SER A 1 220 ? 1.826 10.617 -27.021 1.00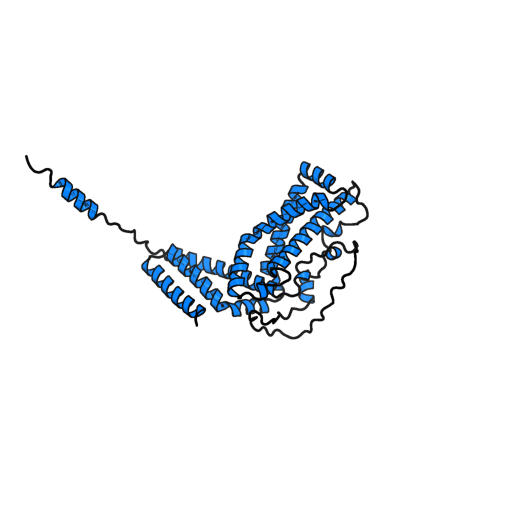 93.00 220 SER A O 1
ATOM 1770 N N . LEU A 1 221 ? 3.505 11.464 -28.260 1.00 93.19 221 LEU A N 1
ATOM 1771 C CA . LEU A 1 221 ? 2.671 12.443 -28.965 1.00 93.19 221 LEU A CA 1
ATOM 1772 C C . LEU A 1 221 ? 1.654 11.755 -29.876 1.00 93.19 221 LEU A C 1
ATOM 1774 O O . LEU A 1 221 ? 0.472 12.089 -29.830 1.00 93.19 221 LEU A O 1
ATOM 1778 N N . ILE A 1 222 ? 2.083 10.758 -30.656 1.00 92.94 222 ILE A N 1
ATOM 1779 C CA . ILE A 1 222 ? 1.166 9.958 -31.482 1.00 92.94 222 ILE A CA 1
ATOM 1780 C C . ILE A 1 222 ? 0.121 9.277 -30.594 1.00 92.94 222 ILE A C 1
ATOM 1782 O O . ILE A 1 222 ? -1.072 9.318 -30.889 1.00 92.94 222 ILE A O 1
ATOM 1786 N N . GLY A 1 223 ? 0.550 8.708 -29.470 1.00 92.12 223 GLY A N 1
ATOM 1787 C CA . GLY A 1 223 ? -0.344 8.053 -28.524 1.00 92.12 223 GLY A CA 1
ATOM 1788 C C . GLY A 1 223 ? -1.240 8.975 -27.733 1.00 92.12 223 GLY A C 1
ATOM 1789 O O . GLY A 1 223 ? -2.278 8.530 -27.252 1.00 92.12 223 GLY A O 1
ATOM 1790 N N . PHE A 1 224 ? -0.890 10.251 -27.623 1.00 92.94 224 PHE A N 1
ATOM 1791 C CA . PHE A 1 224 ? -1.784 11.260 -27.089 1.00 92.94 224 PHE A CA 1
ATOM 1792 C C . PHE A 1 224 ? -2.943 11.501 -28.063 1.00 92.94 224 PHE A C 1
ATOM 1794 O O . PHE A 1 224 ? -4.099 11.400 -27.662 1.00 92.94 224 PHE A O 1
ATOM 1801 N N . PHE A 1 225 ? -2.656 11.700 -29.356 1.00 93.75 225 PHE A N 1
ATOM 1802 C CA . PHE A 1 225 ? -3.698 11.857 -30.382 1.00 93.75 225 PHE A CA 1
ATOM 1803 C C . PHE A 1 225 ? -4.546 10.592 -30.574 1.00 93.75 225 PHE A C 1
ATOM 1805 O O . PHE A 1 225 ? -5.755 10.684 -30.765 1.00 93.75 225 PHE A O 1
ATOM 1812 N N . LEU A 1 226 ? -3.932 9.409 -30.480 1.00 94.06 226 LEU A N 1
ATOM 1813 C CA . LEU A 1 226 ? -4.611 8.112 -30.586 1.00 94.06 226 LEU A CA 1
ATOM 1814 C C . LEU A 1 226 ? -5.100 7.561 -29.235 1.00 94.06 226 LEU A C 1
ATOM 1816 O O . LEU A 1 226 ? -5.526 6.412 -29.157 1.00 94.06 226 LEU A O 1
ATOM 1820 N N . SER A 1 227 ? -5.036 8.356 -28.164 1.00 92.25 227 SER A N 1
ATOM 1821 C CA . SER A 1 227 ? -5.453 8.024 -26.789 1.00 92.25 227 SER A CA 1
ATOM 1822 C C . SER A 1 227 ? -4.751 6.846 -26.089 1.00 92.25 227 SER A C 1
ATOM 1824 O O . SER A 1 227 ? -4.958 6.657 -24.886 1.00 92.25 227 SER A O 1
ATOM 1826 N N . TYR A 1 228 ? -3.888 6.071 -26.759 1.00 93.44 228 TYR A N 1
ATOM 1827 C CA . TYR A 1 228 ? -3.256 4.906 -26.130 1.00 93.44 228 TYR A CA 1
ATOM 1828 C C . TYR A 1 228 ? -2.309 5.274 -24.981 1.00 93.44 228 TYR A C 1
ATOM 1830 O O . TYR A 1 228 ? -2.218 4.511 -24.023 1.00 93.44 228 TYR A O 1
ATOM 1838 N N . THR A 1 229 ? -1.652 6.441 -25.010 1.00 93.81 229 THR A N 1
ATOM 1839 C CA . THR A 1 229 ? -0.767 6.875 -23.910 1.00 93.81 229 THR A CA 1
ATOM 1840 C C . THR A 1 229 ? -1.566 7.103 -22.622 1.00 93.81 229 THR A C 1
ATOM 1842 O O . THR A 1 229 ? -1.140 6.700 -21.541 1.00 93.81 229 THR A O 1
ATOM 1845 N N . GLY A 1 230 ? -2.759 7.699 -22.734 1.00 93.50 230 GLY A N 1
ATOM 1846 C CA . GLY A 1 230 ? -3.657 7.923 -21.598 1.00 93.50 230 GLY A CA 1
ATOM 1847 C C . GLY A 1 230 ? -4.269 6.626 -21.067 1.00 93.50 230 GLY A C 1
ATOM 1848 O O . GLY A 1 230 ? -4.298 6.412 -19.855 1.00 93.50 230 GLY A O 1
ATOM 1849 N N . MET A 1 231 ? -4.700 5.730 -21.964 1.00 94.25 231 MET A N 1
ATOM 1850 C CA . MET A 1 231 ? -5.210 4.408 -21.578 1.00 94.25 231 MET A CA 1
ATOM 1851 C C . MET A 1 231 ? -4.148 3.574 -20.861 1.00 94.25 231 MET A C 1
ATOM 1853 O O . MET A 1 231 ? -4.442 2.967 -19.835 1.00 94.25 231 MET A O 1
ATOM 1857 N N . MET A 1 232 ? -2.917 3.578 -21.374 1.00 94.69 232 MET A N 1
ATOM 1858 C CA . MET A 1 232 ? -1.772 2.911 -20.758 1.00 94.69 232 MET A CA 1
ATOM 1859 C C . MET A 1 232 ? -1.503 3.466 -19.357 1.00 94.69 232 MET A C 1
ATOM 1861 O O . MET A 1 232 ? -1.462 2.700 -18.401 1.00 94.69 232 MET A O 1
ATOM 1865 N N . ALA A 1 233 ? -1.429 4.791 -19.202 1.00 95.62 233 ALA A N 1
ATOM 1866 C CA . ALA A 1 233 ? -1.222 5.421 -17.899 1.00 95.62 233 ALA A CA 1
ATOM 1867 C C . ALA A 1 233 ? -2.329 5.093 -16.885 1.00 95.62 233 ALA A C 1
ATOM 1869 O O . ALA A 1 233 ? -2.041 4.830 -15.716 1.00 95.62 233 ALA A O 1
ATOM 1870 N N . MET A 1 234 ? -3.591 5.064 -17.321 1.00 95.38 234 MET A N 1
ATOM 1871 C CA . MET A 1 234 ? -4.713 4.688 -16.460 1.00 95.38 234 MET A CA 1
ATOM 1872 C C . MET A 1 234 ? -4.659 3.207 -16.072 1.00 95.38 234 MET A C 1
ATOM 1874 O O . MET A 1 234 ? -4.776 2.883 -14.889 1.00 95.38 234 MET A O 1
ATOM 1878 N N . ALA A 1 235 ? -4.444 2.315 -17.042 1.00 95.00 235 ALA A N 1
ATOM 1879 C CA . ALA A 1 235 ? -4.318 0.882 -16.794 1.00 95.00 235 ALA A CA 1
ATOM 1880 C C . ALA A 1 235 ? -3.161 0.591 -15.831 1.00 95.00 235 ALA A C 1
ATOM 1882 O O . ALA A 1 235 ? -3.342 -0.140 -14.858 1.00 95.00 235 ALA A O 1
ATOM 1883 N N . ASN A 1 236 ? -2.006 1.220 -16.046 1.00 94.50 236 ASN A N 1
ATOM 1884 C CA . ASN A 1 236 ? -0.840 1.049 -15.195 1.00 94.50 236 ASN A CA 1
ATOM 1885 C C . ASN A 1 236 ? -1.095 1.564 -13.767 1.00 94.50 236 ASN A C 1
ATOM 1887 O O . ASN A 1 236 ? -0.826 0.855 -12.799 1.00 94.50 236 ASN A O 1
ATOM 1891 N N . GLY A 1 237 ? -1.725 2.735 -13.605 1.00 95.56 237 GLY A N 1
ATOM 1892 C CA . GLY A 1 237 ? -2.129 3.244 -12.288 1.00 95.56 237 GLY A CA 1
ATOM 1893 C C . GLY A 1 237 ? -3.055 2.287 -11.526 1.00 95.56 237 GLY A C 1
ATOM 1894 O O . GLY A 1 237 ? -2.837 2.017 -10.341 1.00 95.56 237 GLY A O 1
ATOM 1895 N N . VAL A 1 238 ? -4.050 1.708 -12.206 1.00 95.56 238 VAL A N 1
ATOM 1896 C CA . VAL A 1 238 ? -4.952 0.705 -11.612 1.00 95.56 238 VAL A CA 1
ATOM 1897 C C . VAL A 1 238 ? -4.202 -0.581 -11.255 1.00 95.56 238 VAL A C 1
ATOM 1899 O O . VAL A 1 238 ? -4.400 -1.116 -10.164 1.00 95.56 238 VAL A O 1
ATOM 1902 N N . LEU A 1 239 ? -3.313 -1.069 -12.125 1.00 95.06 239 LEU A N 1
ATOM 1903 C CA . LEU A 1 239 ? -2.521 -2.277 -11.873 1.00 95.06 239 LEU A CA 1
ATOM 1904 C C . LEU A 1 239 ? -1.541 -2.098 -10.707 1.00 95.06 239 LEU A C 1
ATOM 1906 O O . LEU A 1 239 ? -1.399 -3.005 -9.886 1.00 95.06 239 LEU A O 1
ATOM 1910 N N . GLN A 1 240 ? -0.900 -0.937 -10.584 1.00 94.88 240 GLN A N 1
ATOM 1911 C CA . GLN A 1 240 ? -0.025 -0.614 -9.453 1.00 94.88 240 GLN A CA 1
ATOM 1912 C C . GLN A 1 240 ? -0.806 -0.550 -8.139 1.00 94.88 240 GLN A C 1
ATOM 1914 O O . GLN A 1 240 ? -0.358 -1.099 -7.128 1.00 94.88 240 GLN A O 1
ATOM 1919 N N . TYR A 1 241 ? -2.000 0.045 -8.153 1.00 95.25 241 TYR A N 1
ATOM 1920 C CA . TYR A 1 241 ? -2.891 0.049 -6.997 1.00 95.25 241 TYR A CA 1
ATOM 1921 C C . TYR A 1 241 ? -3.352 -1.365 -6.620 1.00 95.25 241 TYR A C 1
ATOM 1923 O O . TYR A 1 241 ? -3.216 -1.764 -5.464 1.00 95.25 241 TYR A O 1
ATOM 1931 N N . ALA A 1 242 ? -3.806 -2.165 -7.587 1.00 94.69 242 ALA A N 1
ATOM 1932 C CA . ALA A 1 242 ? -4.198 -3.555 -7.358 1.00 94.69 242 ALA A CA 1
ATOM 1933 C C . ALA A 1 242 ? -3.030 -4.392 -6.810 1.00 94.69 242 ALA A C 1
ATOM 1935 O O . ALA A 1 242 ? -3.201 -5.140 -5.847 1.00 94.69 242 ALA A O 1
ATOM 1936 N N . SER A 1 243 ? -1.825 -4.206 -7.357 1.00 92.81 243 SER A N 1
ATOM 1937 C CA . SER A 1 243 ? -0.588 -4.797 -6.840 1.00 92.81 243 SER A CA 1
ATOM 1938 C C . SER A 1 243 ? -0.328 -4.369 -5.394 1.00 92.81 243 SER A C 1
ATOM 1940 O O . SER A 1 243 ? 0.005 -5.211 -4.560 1.00 92.81 243 SER A O 1
ATOM 1942 N N . LEU A 1 244 ? -0.496 -3.089 -5.050 1.00 93.81 244 LEU A N 1
ATOM 1943 C CA . LEU A 1 244 ? -0.306 -2.616 -3.676 1.00 93.81 244 LEU A CA 1
ATOM 1944 C C . LEU A 1 244 ? -1.316 -3.262 -2.727 1.00 93.81 244 LEU A C 1
ATOM 1946 O O . LEU A 1 244 ? -0.917 -3.735 -1.669 1.00 93.81 244 LEU A O 1
ATOM 1950 N N . MET A 1 245 ? -2.592 -3.326 -3.113 1.00 94.12 245 MET A N 1
ATOM 1951 C CA . MET A 1 245 ? -3.650 -3.934 -2.303 1.00 94.12 245 MET A CA 1
ATOM 1952 C C . MET A 1 245 ? -3.420 -5.429 -2.102 1.00 94.12 245 MET A C 1
ATOM 1954 O O . MET A 1 245 ? -3.492 -5.911 -0.974 1.00 94.12 245 MET A O 1
ATOM 1958 N N . TRP A 1 246 ? -3.063 -6.154 -3.164 1.00 92.62 246 TRP A N 1
ATOM 1959 C CA . TRP A 1 246 ? -2.706 -7.569 -3.079 1.00 92.62 246 TRP A CA 1
ATOM 1960 C C . TRP A 1 246 ? -1.531 -7.794 -2.125 1.00 92.62 246 TRP A C 1
ATOM 1962 O O . TRP A 1 246 ? -1.620 -8.602 -1.196 1.00 92.62 246 TRP A O 1
ATOM 1972 N N . ASN A 1 247 ? -0.447 -7.035 -2.311 1.00 91.62 247 ASN A N 1
ATOM 1973 C CA . ASN A 1 247 ? 0.720 -7.146 -1.449 1.00 91.62 247 ASN A CA 1
ATOM 1974 C C . ASN A 1 247 ? 0.385 -6.766 -0.004 1.00 91.62 247 ASN A C 1
ATOM 1976 O O . ASN A 1 247 ? 0.800 -7.465 0.908 1.00 91.62 247 ASN A O 1
ATOM 1980 N N . MET A 1 248 ? -0.406 -5.723 0.233 1.00 91.81 248 MET A N 1
ATOM 1981 C CA . MET A 1 248 ? -0.704 -5.273 1.589 1.00 91.81 248 MET A CA 1
ATOM 1982 C C . MET A 1 248 ? -1.710 -6.164 2.329 1.00 91.81 248 MET A C 1
ATOM 1984 O O . MET A 1 248 ? -1.600 -6.317 3.540 1.00 91.81 248 MET A O 1
ATOM 1988 N N . LEU A 1 249 ? -2.681 -6.767 1.640 1.00 92.94 249 LEU A N 1
ATOM 1989 C CA . LEU A 1 249 ? -3.761 -7.533 2.278 1.00 92.94 249 LEU A CA 1
ATOM 1990 C C . LEU A 1 249 ? -3.500 -9.041 2.312 1.00 92.94 249 LEU A C 1
ATOM 1992 O O . LEU A 1 249 ? -3.877 -9.701 3.278 1.00 92.94 249 LEU A O 1
ATOM 1996 N N . VAL A 1 250 ? -2.866 -9.595 1.277 1.00 91.38 250 VAL A N 1
ATOM 1997 C CA . VAL A 1 250 ? -2.825 -11.050 1.066 1.00 91.38 250 VAL A CA 1
ATOM 1998 C C . VAL A 1 250 ? -1.436 -11.627 1.309 1.00 91.38 250 VAL A C 1
ATOM 2000 O O . VAL A 1 250 ? -1.289 -12.672 1.938 1.00 91.38 250 VAL A O 1
ATOM 2003 N N . VAL A 1 251 ? -0.393 -10.953 0.838 1.00 89.81 251 VAL A N 1
ATOM 2004 C CA . VAL A 1 251 ? 0.953 -11.538 0.767 1.00 89.81 251 VAL A CA 1
ATOM 2005 C C . VAL A 1 251 ? 1.541 -11.919 2.130 1.00 89.81 251 VAL A C 1
ATOM 2007 O O . VAL A 1 251 ? 2.042 -13.037 2.235 1.00 89.81 251 VAL A O 1
ATOM 2010 N N . PRO A 1 252 ? 1.437 -11.109 3.201 1.00 89.44 252 PRO A N 1
ATOM 2011 C CA . PRO A 1 252 ? 1.901 -11.516 4.528 1.00 89.44 252 PRO A CA 1
ATOM 2012 C C . PRO A 1 252 ? 1.220 -12.783 5.048 1.00 89.44 252 PRO A C 1
ATOM 2014 O O . PRO A 1 252 ? 1.882 -13.626 5.651 1.00 89.44 252 PRO A O 1
ATOM 2017 N N . LEU A 1 253 ? -0.075 -12.959 4.756 1.00 89.50 253 LEU A N 1
ATOM 2018 C CA . LEU A 1 253 ? -0.826 -14.154 5.144 1.00 89.50 253 LEU A CA 1
ATOM 2019 C C . LEU A 1 253 ? -0.322 -15.407 4.417 1.00 89.50 253 LEU A C 1
ATOM 2021 O O . LEU A 1 253 ? -0.251 -16.476 5.020 1.00 89.50 253 LEU A O 1
ATOM 2025 N N . LEU A 1 254 ? 0.046 -15.282 3.138 1.00 87.25 254 LEU A N 1
ATOM 2026 C CA . LEU A 1 254 ? 0.585 -16.394 2.347 1.00 87.25 254 LEU A CA 1
ATOM 2027 C C . LEU A 1 254 ? 2.040 -16.717 2.700 1.00 87.25 254 LEU A C 1
ATOM 2029 O O . LEU A 1 254 ? 2.452 -17.872 2.634 1.00 87.25 254 LEU A O 1
ATOM 2033 N N . ILE A 1 255 ? 2.817 -15.696 3.061 1.00 83.00 255 ILE A N 1
ATOM 2034 C CA . ILE A 1 255 ? 4.228 -15.829 3.415 1.00 83.00 255 ILE A CA 1
ATOM 2035 C C . ILE A 1 255 ? 4.378 -16.493 4.789 1.00 83.00 255 ILE A C 1
ATOM 2037 O O . ILE A 1 255 ? 5.107 -17.478 4.904 1.00 83.00 255 ILE A O 1
ATOM 2041 N N . ASP A 1 256 ? 3.715 -15.963 5.822 1.00 82.44 256 ASP A N 1
ATOM 2042 C CA . ASP A 1 256 ? 3.758 -16.525 7.175 1.00 82.44 256 ASP A CA 1
ATOM 2043 C C . ASP A 1 256 ? 2.543 -16.090 8.019 1.00 82.44 256 ASP A C 1
ATOM 2045 O O . ASP A 1 256 ? 2.591 -15.139 8.806 1.00 82.44 256 ASP A O 1
ATOM 2049 N N . HIS A 1 257 ? 1.436 -16.828 7.890 1.00 85.12 257 HIS A N 1
ATOM 2050 C CA . HIS A 1 257 ? 0.227 -16.582 8.682 1.00 85.12 257 HIS A CA 1
ATOM 2051 C C . HIS A 1 257 ? 0.452 -16.705 10.199 1.00 85.12 257 HIS A C 1
ATOM 2053 O O . HIS A 1 257 ? -0.293 -16.096 10.970 1.00 85.12 257 HIS A O 1
ATOM 2059 N N . ASN A 1 258 ? 1.457 -17.468 10.653 1.00 83.81 258 ASN A N 1
ATOM 2060 C CA . ASN A 1 258 ? 1.738 -17.612 12.081 1.00 83.81 258 ASN A CA 1
ATOM 2061 C C . ASN A 1 258 ? 2.293 -16.311 12.649 1.00 83.81 258 ASN A C 1
ATOM 2063 O O . ASN A 1 258 ? 1.844 -15.873 13.708 1.00 83.81 258 ASN A O 1
ATOM 2067 N N . VAL A 1 259 ? 3.203 -15.658 11.923 1.00 83.12 259 VAL A N 1
ATOM 2068 C CA . VAL A 1 259 ? 3.730 -14.346 12.319 1.00 83.12 259 VAL A CA 1
ATOM 2069 C C . VAL A 1 259 ? 2.616 -13.301 12.340 1.00 83.12 259 VAL A C 1
ATOM 2071 O O . VAL A 1 259 ? 2.500 -12.564 13.317 1.00 83.12 259 VAL A O 1
ATOM 2074 N N . VAL A 1 260 ? 1.745 -13.263 11.326 1.00 88.50 260 VAL A N 1
ATOM 2075 C CA . VAL A 1 260 ? 0.607 -12.321 11.303 1.00 88.50 260 VAL A CA 1
ATOM 2076 C C . VAL A 1 260 ? -0.339 -12.561 12.485 1.00 88.50 260 VAL A C 1
ATOM 2078 O O . VAL A 1 260 ? -0.708 -11.620 13.190 1.00 88.50 260 VAL A O 1
ATOM 2081 N N . ARG A 1 261 ? -0.679 -13.825 12.770 1.00 88.00 261 ARG A N 1
ATOM 2082 C CA . ARG A 1 261 ? -1.498 -14.198 13.934 1.00 88.00 261 ARG A CA 1
ATOM 2083 C C . ARG A 1 261 ? -0.862 -13.740 15.244 1.00 88.00 261 ARG A C 1
ATOM 2085 O O . ARG A 1 261 ? -1.563 -13.238 16.119 1.00 88.00 261 ARG A O 1
ATOM 2092 N N . GLN A 1 262 ? 0.447 -13.905 15.391 1.00 84.69 262 GLN A N 1
ATOM 2093 C CA . GLN A 1 262 ? 1.154 -13.497 16.599 1.00 84.69 262 GLN A CA 1
ATOM 2094 C C . GLN A 1 262 ? 1.216 -11.971 16.748 1.00 84.69 262 GLN A C 1
ATOM 2096 O O . GLN A 1 262 ? 1.018 -11.471 17.853 1.00 84.69 262 GLN A O 1
ATOM 2101 N N . ILE A 1 263 ? 1.398 -11.220 15.654 1.00 87.69 263 ILE A N 1
ATOM 2102 C CA . ILE A 1 263 ? 1.291 -9.750 15.660 1.00 87.69 263 ILE A CA 1
ATOM 2103 C C . ILE A 1 263 ? -0.096 -9.325 16.157 1.00 87.69 263 ILE A C 1
ATOM 2105 O O . ILE A 1 263 ? -0.203 -8.436 17.004 1.00 87.69 263 ILE A O 1
ATOM 2109 N N . CYS A 1 264 ? -1.158 -9.982 15.686 1.00 89.38 264 CYS A N 1
ATOM 2110 C CA . CYS A 1 264 ? -2.514 -9.728 16.169 1.00 89.38 264 CYS A CA 1
ATOM 2111 C C . CYS A 1 264 ? -2.649 -10.026 17.673 1.00 89.38 264 CYS A C 1
ATOM 2113 O O . CYS A 1 264 ? -3.243 -9.234 18.400 1.00 89.38 264 CYS A O 1
ATOM 2115 N N . GLN A 1 265 ? -2.076 -11.130 18.164 1.00 87.75 265 GLN A N 1
ATOM 2116 C CA . GLN A 1 265 ? -2.112 -11.486 19.589 1.00 87.75 265 GLN A CA 1
ATOM 2117 C C . GLN A 1 265 ? -1.384 -10.460 20.469 1.00 87.75 265 GLN A C 1
ATOM 2119 O O . GLN A 1 265 ? -1.911 -10.089 21.515 1.00 87.75 265 GLN A O 1
ATOM 2124 N N . CYS A 1 266 ? -0.233 -9.939 20.033 1.00 84.94 266 CYS A N 1
ATOM 2125 C CA . CYS A 1 266 ? 0.494 -8.894 20.768 1.00 84.94 266 CYS A CA 1
ATOM 2126 C C . CYS A 1 266 ? -0.284 -7.578 20.878 1.00 84.94 266 CYS A C 1
ATOM 2128 O O . CYS A 1 266 ? -0.057 -6.806 21.804 1.00 84.94 266 CYS A O 1
ATOM 2130 N N . ASN A 1 267 ? -1.190 -7.312 19.936 1.00 87.81 267 ASN A N 1
ATOM 2131 C CA . ASN A 1 267 ? -1.958 -6.069 19.877 1.00 87.81 267 ASN A CA 1
ATOM 2132 C C . ASN A 1 267 ? -3.421 -6.250 20.286 1.00 87.81 267 ASN A C 1
ATOM 2134 O O . ASN A 1 267 ? -4.207 -5.316 20.138 1.00 87.81 267 ASN A O 1
ATOM 2138 N N . LEU A 1 268 ? -3.797 -7.420 20.815 1.00 88.44 268 LEU A N 1
ATOM 2139 C CA . LEU A 1 268 ? -5.191 -7.752 21.105 1.00 88.44 268 LEU A CA 1
ATOM 2140 C C . LEU A 1 268 ? -5.842 -6.739 22.056 1.00 88.44 268 LEU A C 1
ATOM 2142 O O . LEU A 1 268 ? -6.986 -6.348 21.831 1.00 88.44 268 LEU A O 1
ATOM 2146 N N . SER A 1 269 ? -5.105 -6.257 23.062 1.00 88.25 269 SER A N 1
ATOM 2147 C CA . SER A 1 269 ? -5.605 -5.241 23.994 1.00 88.25 269 SER A CA 1
ATOM 2148 C C . SER A 1 269 ? -5.982 -3.945 23.267 1.00 88.25 269 SER A C 1
ATOM 2150 O O . SER A 1 269 ? -7.104 -3.463 23.413 1.00 88.25 269 SER A O 1
ATOM 2152 N N . TRP A 1 270 ? -5.106 -3.430 22.398 1.00 88.00 270 TRP A N 1
ATOM 2153 C CA . TRP A 1 270 ? -5.376 -2.233 21.592 1.00 88.00 270 TRP A CA 1
ATOM 2154 C C . TRP A 1 270 ? -6.511 -2.446 20.595 1.00 88.00 270 TRP A C 1
ATOM 2156 O O . TRP A 1 270 ? -7.390 -1.598 20.472 1.00 88.00 270 TRP A O 1
ATOM 2166 N N . ILE A 1 271 ? -6.536 -3.599 19.927 1.00 91.38 271 ILE A N 1
ATOM 2167 C CA . ILE A 1 271 ? -7.609 -3.984 19.003 1.00 91.38 271 ILE A CA 1
ATOM 2168 C C . ILE A 1 271 ? -8.961 -3.977 19.725 1.00 91.38 271 ILE A C 1
ATOM 2170 O O . ILE A 1 271 ? -9.932 -3.427 19.207 1.00 91.38 271 ILE A O 1
ATOM 2174 N N . SER A 1 272 ? -9.023 -4.543 20.933 1.00 91.38 272 SER A N 1
ATOM 2175 C CA . SER A 1 272 ? -10.249 -4.573 21.733 1.00 91.38 272 SER A CA 1
ATOM 2176 C C . SER A 1 272 ? -10.700 -3.170 22.152 1.00 91.38 272 SER A C 1
ATOM 2178 O O . SER A 1 272 ? -11.891 -2.866 22.091 1.00 91.38 272 SER A O 1
ATOM 2180 N N . LEU A 1 273 ? -9.754 -2.281 22.474 1.00 92.00 273 LEU A N 1
ATOM 2181 C CA . LEU A 1 273 ? -10.021 -0.882 22.800 1.00 92.00 273 LEU A CA 1
ATOM 2182 C C . LEU A 1 273 ? -10.580 -0.118 21.589 1.00 92.00 273 LEU A C 1
ATOM 2184 O O . LEU A 1 273 ? -11.581 0.587 21.734 1.00 92.00 273 LEU A O 1
ATOM 2188 N N . PHE A 1 274 ? -10.005 -0.305 20.395 1.00 91.75 274 PHE A N 1
ATOM 2189 C CA . PHE A 1 274 ? -10.516 0.284 19.150 1.00 91.75 274 PHE A CA 1
ATOM 2190 C C . PHE A 1 274 ? -11.900 -0.253 18.775 1.00 91.75 274 PHE A C 1
ATOM 2192 O O . PHE A 1 274 ? -12.774 0.515 18.372 1.00 91.75 274 PHE A O 1
ATOM 2199 N N . PHE A 1 275 ? -12.134 -1.555 18.940 1.00 94.44 275 PHE A N 1
ATOM 2200 C CA . PHE A 1 275 ? -13.458 -2.135 18.727 1.00 94.44 275 PHE A CA 1
ATOM 2201 C C . PHE A 1 275 ? -14.488 -1.550 19.697 1.00 94.44 275 PHE A C 1
ATOM 2203 O O . PHE A 1 275 ? -15.565 -1.134 19.269 1.00 94.44 275 PHE A O 1
ATOM 2210 N N . GLY A 1 276 ? -14.132 -1.435 20.979 1.00 94.88 276 GLY A N 1
ATOM 2211 C CA . GLY A 1 276 ? -14.960 -0.780 21.989 1.00 94.88 276 GLY A CA 1
ATOM 2212 C C . GLY A 1 276 ? -15.314 0.659 21.609 1.00 94.88 276 GLY A C 1
ATOM 2213 O O . GLY A 1 276 ? -16.482 1.029 21.688 1.00 94.88 276 GLY A O 1
ATOM 2214 N N . ALA A 1 277 ? -14.350 1.435 21.101 1.00 94.19 277 ALA A N 1
ATOM 2215 C CA . ALA A 1 277 ? -14.593 2.796 20.617 1.00 94.19 277 ALA A CA 1
ATOM 2216 C C . ALA A 1 277 ? -15.619 2.835 19.475 1.00 94.19 277 ALA A C 1
ATOM 2218 O O . ALA A 1 277 ? -16.516 3.676 19.488 1.00 94.19 277 ALA A O 1
ATOM 2219 N N . MET A 1 278 ? -15.535 1.914 18.510 1.00 94.81 278 MET A N 1
ATOM 2220 C CA . MET A 1 278 ? -16.512 1.837 17.415 1.00 94.81 278 MET A CA 1
ATOM 2221 C C . MET A 1 278 ? -17.916 1.471 17.911 1.00 94.81 278 MET A C 1
ATOM 2223 O O . MET A 1 278 ? -18.907 2.055 17.459 1.00 94.81 278 MET A O 1
ATOM 2227 N N . VAL A 1 279 ? -18.014 0.537 18.863 1.00 96.31 279 VAL A N 1
ATOM 2228 C CA . VAL A 1 279 ? -19.289 0.150 19.486 1.00 96.31 279 VAL A CA 1
ATOM 2229 C C . VAL A 1 279 ? -19.901 1.326 20.246 1.00 96.31 279 VAL A C 1
ATOM 2231 O O . VAL A 1 279 ? -21.081 1.608 20.057 1.00 96.31 279 VAL A O 1
ATOM 2234 N N . VAL A 1 280 ? -19.113 2.058 21.036 1.00 96.31 280 VAL A N 1
ATOM 2235 C CA . VAL A 1 280 ? -19.579 3.265 21.738 1.00 96.31 280 VAL A CA 1
ATOM 2236 C C . VAL A 1 280 ? -20.004 4.348 20.751 1.00 96.31 280 VAL A C 1
ATOM 2238 O O . VAL A 1 280 ? -21.089 4.901 20.900 1.00 96.31 280 VAL A O 1
ATOM 2241 N N . GLY A 1 281 ? -19.223 4.601 19.698 1.00 95.00 281 GLY A N 1
ATOM 2242 C CA . GLY A 1 281 ? -19.602 5.556 18.653 1.00 95.00 281 GLY A CA 1
ATOM 2243 C C . GLY A 1 281 ? -20.924 5.186 17.971 1.00 95.00 281 GLY A C 1
ATOM 2244 O O . GLY A 1 281 ? -21.738 6.057 17.662 1.00 95.00 281 GLY A O 1
ATOM 2245 N N . SER A 1 282 ? -21.186 3.887 17.808 1.00 95.75 282 SER A N 1
ATOM 2246 C CA 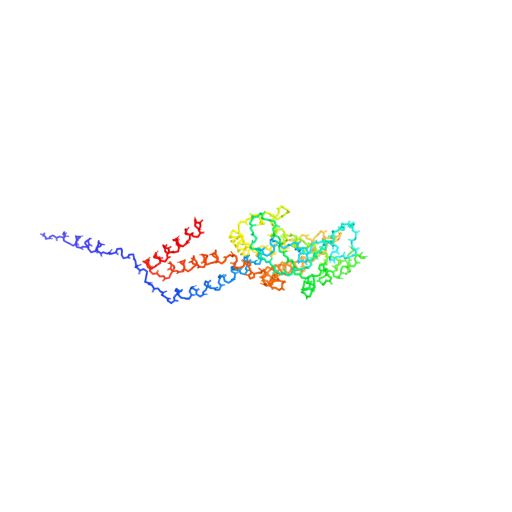. SER A 1 282 ? -22.469 3.388 17.302 1.00 95.75 282 SER A CA 1
ATOM 2247 C C . SER A 1 282 ? -23.599 3.544 18.318 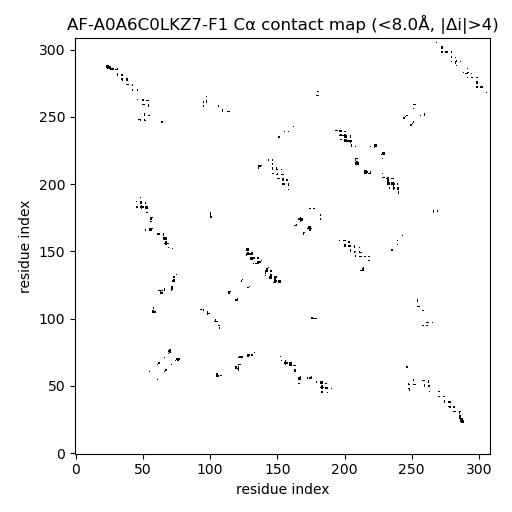1.00 95.75 282 SER A C 1
ATOM 2249 O O . SER A 1 282 ? -24.714 3.887 17.938 1.00 95.75 282 SER A O 1
ATOM 2251 N N . ALA A 1 283 ? -23.329 3.346 19.610 1.00 95.12 283 ALA A N 1
ATOM 2252 C CA . ALA A 1 283 ? -24.303 3.585 20.672 1.00 95.12 283 ALA A CA 1
ATOM 2253 C C . ALA A 1 283 ? -24.722 5.060 20.705 1.00 95.12 283 ALA A C 1
ATOM 2255 O O . ALA A 1 283 ? -25.911 5.355 20.703 1.00 95.12 283 ALA A O 1
ATOM 2256 N N . THR A 1 284 ? -23.775 5.999 20.627 1.00 93.12 284 THR A N 1
ATOM 2257 C CA . THR A 1 284 ? -24.074 7.440 20.562 1.00 93.12 284 THR A CA 1
ATOM 2258 C C . THR A 1 284 ? -24.935 7.794 19.343 1.00 93.12 284 THR A C 1
ATOM 2260 O O . THR A 1 284 ? -25.820 8.652 19.417 1.00 93.12 284 THR A O 1
ATOM 2263 N N . SER A 1 285 ? -24.734 7.111 18.212 1.00 93.25 285 SER A N 1
ATOM 2264 C CA . SER A 1 285 ? -25.488 7.374 16.983 1.00 93.25 285 SER A CA 1
ATOM 2265 C C . SER A 1 285 ? -26.849 6.677 16.903 1.00 93.25 285 SER A C 1
ATOM 2267 O O . SER A 1 285 ? -27.683 7.150 16.132 1.00 93.25 285 SER A O 1
ATOM 2269 N N . THR A 1 286 ? -27.162 5.683 17.740 1.00 93.94 286 THR A N 1
ATOM 2270 C CA . THR A 1 286 ? -28.408 4.887 17.613 1.00 93.94 286 THR A CA 1
ATOM 2271 C C . THR A 1 286 ? -29.232 4.733 18.894 1.00 93.94 286 THR A C 1
ATOM 2273 O O . THR A 1 286 ? -30.438 4.524 18.803 1.00 93.94 286 THR A O 1
ATOM 2276 N N . LEU A 1 287 ? -28.629 4.880 20.073 1.00 94.06 287 LEU A N 1
ATOM 2277 C CA . LEU A 1 287 ? -29.299 4.739 21.367 1.00 94.06 287 LEU A CA 1
ATOM 2278 C C . LEU A 1 287 ? -29.604 6.102 22.002 1.00 94.06 287 LEU A C 1
ATOM 2280 O O . LEU A 1 287 ? -29.122 7.148 21.552 1.00 94.06 287 LEU A O 1
ATOM 2284 N N . ASP A 1 288 ? -30.400 6.065 23.066 1.00 93.81 288 ASP A N 1
ATOM 2285 C CA . ASP A 1 288 ? -30.702 7.206 23.919 1.00 93.81 288 ASP A CA 1
ATOM 2286 C C . ASP A 1 288 ? -29.450 7.741 24.639 1.00 93.81 288 ASP A C 1
ATOM 2288 O O . ASP A 1 288 ? -28.404 7.082 24.757 1.00 93.81 288 ASP A O 1
ATOM 2292 N N . LYS A 1 289 ? -29.547 8.987 25.114 1.00 92.56 289 LYS A N 1
ATOM 2293 C CA . LYS A 1 289 ? -28.428 9.694 25.753 1.00 92.56 289 LYS A CA 1
ATOM 2294 C C . LYS A 1 289 ? -27.943 8.989 27.016 1.00 92.56 289 LYS A C 1
ATOM 2296 O O . LYS A 1 289 ? -26.736 8.951 27.246 1.00 92.56 289 LYS A O 1
ATOM 2301 N N . THR A 1 290 ? -28.841 8.421 27.813 1.00 92.75 290 THR A N 1
ATOM 2302 C CA . THR A 1 290 ? -28.487 7.780 29.084 1.00 92.75 290 THR A CA 1
ATOM 2303 C C . THR A 1 290 ? -27.694 6.509 28.814 1.00 92.75 290 THR A C 1
ATOM 2305 O O . THR A 1 290 ? -26.565 6.369 29.290 1.00 92.75 290 THR A O 1
ATOM 2308 N N . THR A 1 291 ? -28.223 5.627 27.965 1.00 92.38 291 THR A N 1
ATOM 2309 C CA . THR A 1 291 ? -27.576 4.362 27.599 1.00 92.38 291 THR A CA 1
ATOM 2310 C C . THR A 1 291 ? -26.217 4.595 26.938 1.00 92.38 291 THR A C 1
ATOM 2312 O O . THR A 1 291 ? -25.213 4.003 27.344 1.00 92.38 291 THR A O 1
ATOM 2315 N N . SER A 1 292 ? -26.142 5.499 25.958 1.00 93.25 292 SER A N 1
ATOM 2316 C CA . SER A 1 292 ? -24.879 5.807 25.275 1.00 93.25 292 SER A CA 1
ATOM 2317 C C . SER A 1 292 ? -23.835 6.449 26.195 1.00 93.25 292 SER A C 1
ATOM 2319 O O . SER A 1 292 ? -22.654 6.110 26.098 1.00 93.25 292 SER A O 1
ATOM 2321 N N . THR A 1 293 ? -24.248 7.314 27.129 1.00 93.62 293 THR A N 1
ATOM 2322 C CA . THR A 1 293 ? -23.335 7.937 28.104 1.00 93.62 293 THR A CA 1
ATOM 2323 C C . THR A 1 293 ? -22.742 6.897 29.047 1.00 93.62 293 THR A C 1
ATOM 2325 O O . THR A 1 293 ? -21.533 6.902 29.280 1.00 93.62 293 THR A O 1
ATOM 2328 N N . VAL A 1 294 ? -23.552 5.957 29.541 1.00 94.50 294 VAL A N 1
ATOM 2329 C CA . VAL A 1 294 ? -23.063 4.864 30.398 1.00 94.50 294 VAL A CA 1
ATOM 2330 C C . VAL A 1 294 ? -22.033 4.008 29.656 1.00 94.50 294 VAL A C 1
ATOM 2332 O O . VAL A 1 294 ? -20.968 3.715 30.204 1.00 94.50 294 VAL A O 1
ATOM 2335 N N . MET A 1 295 ? -22.297 3.656 28.393 1.00 95.12 295 MET A N 1
ATOM 2336 C CA . MET A 1 295 ? -21.345 2.899 27.569 1.00 95.12 295 MET A CA 1
ATOM 2337 C C . MET A 1 295 ? -20.036 3.665 27.331 1.00 95.12 295 MET A C 1
ATOM 2339 O O . MET A 1 295 ? -18.958 3.071 27.397 1.00 95.12 295 MET A O 1
ATOM 2343 N N . LEU A 1 296 ? -20.112 4.978 27.098 1.00 95.38 296 LEU A N 1
ATOM 2344 C CA . LEU A 1 296 ? -18.938 5.835 26.934 1.00 95.38 296 LEU A CA 1
ATOM 2345 C C . LEU A 1 296 ? -18.089 5.886 28.208 1.00 95.38 296 LEU A C 1
ATOM 2347 O O . LEU A 1 296 ? -16.876 5.699 28.134 1.00 95.38 296 LEU A O 1
ATOM 2351 N N . VAL A 1 297 ? -18.709 6.093 29.372 1.00 95.44 297 VAL A N 1
ATOM 2352 C CA . VAL A 1 297 ? -18.001 6.122 30.663 1.00 95.44 297 VAL A CA 1
ATOM 2353 C C . VAL A 1 297 ? -17.322 4.780 30.937 1.00 95.44 297 VAL A C 1
ATOM 2355 O O . VAL A 1 297 ? -16.145 4.754 31.298 1.00 95.44 297 VAL A O 1
ATOM 2358 N N . ALA A 1 298 ? -18.014 3.663 30.699 1.00 94.12 298 ALA A N 1
ATOM 2359 C CA . ALA A 1 298 ? -17.436 2.330 30.855 1.00 94.12 298 ALA A CA 1
ATOM 2360 C C . ALA A 1 298 ? -16.212 2.121 29.945 1.00 94.12 298 ALA A C 1
ATOM 2362 O O . ALA A 1 298 ? -15.179 1.621 30.396 1.00 94.12 298 ALA A O 1
ATOM 2363 N N . TRP A 1 299 ? -16.293 2.545 28.681 1.00 95.62 299 TRP A N 1
ATOM 2364 C CA . TRP A 1 299 ? -15.163 2.463 27.755 1.00 95.62 299 TRP A CA 1
ATOM 2365 C C . TRP A 1 299 ? -13.999 3.376 28.159 1.00 95.62 299 TRP A C 1
ATOM 2367 O O . TRP A 1 299 ? -12.853 2.936 28.112 1.00 95.62 299 TRP A O 1
ATOM 2377 N N . LEU A 1 300 ? -14.267 4.604 28.618 1.00 93.75 300 LEU A N 1
ATOM 2378 C CA . LEU A 1 300 ? -13.229 5.519 29.107 1.00 93.75 300 LEU A CA 1
ATOM 2379 C C . LEU A 1 300 ? -12.471 4.930 30.301 1.00 93.75 300 LEU A C 1
ATOM 2381 O O . LEU A 1 300 ? -11.245 5.007 30.337 1.00 93.75 300 LEU A O 1
ATOM 2385 N N . ILE A 1 301 ? -13.171 4.287 31.240 1.00 93.19 301 ILE A N 1
ATOM 2386 C CA . ILE A 1 301 ? -12.540 3.600 32.377 1.00 93.19 301 ILE A CA 1
ATOM 2387 C C . ILE A 1 301 ? -11.603 2.487 31.885 1.00 93.19 301 ILE A C 1
ATOM 2389 O O . ILE A 1 301 ? -10.467 2.387 32.352 1.00 93.19 301 ILE A O 1
ATOM 2393 N N . LEU A 1 302 ? -12.044 1.673 30.919 1.00 90.81 302 LEU A N 1
ATOM 2394 C CA . LEU A 1 302 ? -11.211 0.621 30.323 1.00 90.81 302 LEU A CA 1
ATOM 2395 C C . LEU A 1 302 ? -9.999 1.198 29.581 1.00 90.81 302 LEU A C 1
ATOM 2397 O O . LEU A 1 302 ? -8.897 0.665 29.707 1.00 90.81 302 LEU A O 1
ATOM 2401 N N . ALA A 1 303 ? -10.182 2.296 28.847 1.00 90.00 303 ALA A N 1
ATOM 2402 C CA . ALA A 1 303 ? -9.111 2.953 28.110 1.00 90.00 303 ALA A CA 1
ATOM 2403 C C . ALA A 1 303 ? -8.056 3.559 29.044 1.00 90.00 303 ALA A C 1
ATOM 2405 O O . ALA A 1 303 ? -6.862 3.354 28.832 1.00 90.00 303 ALA A O 1
ATOM 2406 N N . ILE A 1 304 ? -8.485 4.242 30.110 1.00 90.06 304 ILE A N 1
ATOM 2407 C CA . ILE A 1 304 ? -7.593 4.777 31.147 1.00 90.06 304 ILE A CA 1
ATOM 2408 C C . ILE A 1 304 ? -6.831 3.635 31.813 1.00 90.06 304 ILE A C 1
ATOM 2410 O O . ILE A 1 304 ? -5.610 3.713 31.941 1.00 90.06 304 ILE A O 1
ATOM 2414 N N . LYS A 1 305 ? -7.524 2.549 32.181 1.00 88.69 305 LYS A N 1
ATOM 2415 C CA . LYS A 1 305 ? -6.874 1.376 32.767 1.00 88.69 305 LYS A CA 1
ATOM 2416 C C . LYS A 1 305 ? -5.772 0.841 31.854 1.00 88.69 305 LYS A C 1
ATOM 2418 O O . LYS A 1 305 ? -4.684 0.597 32.334 1.00 88.69 305 LYS A O 1
ATOM 2423 N N . GLN A 1 306 ? -6.033 0.718 30.556 1.00 84.06 306 GLN A N 1
ATOM 2424 C CA . GLN A 1 306 ? -5.081 0.168 29.587 1.00 84.06 306 GLN A CA 1
ATOM 2425 C C . GLN A 1 306 ? -3.904 1.105 29.251 1.00 84.06 306 GLN A C 1
ATOM 2427 O O . GLN A 1 306 ? -2.860 0.634 28.802 1.00 84.06 306 GLN A O 1
ATOM 2432 N N . LEU A 1 307 ? -4.085 2.423 29.393 1.00 79.88 307 LEU A N 1
ATOM 2433 C CA . LEU A 1 307 ? -3.057 3.431 29.112 1.00 79.88 307 LEU A CA 1
ATOM 2434 C C . LEU A 1 307 ? -2.114 3.670 30.297 1.00 79.88 307 LEU A C 1
ATOM 2436 O O . LEU A 1 307 ? -0.946 3.987 30.077 1.00 79.88 307 LEU A O 1
ATOM 2440 N N . PHE A 1 308 ? -2.622 3.559 31.528 1.00 77.12 308 PHE A N 1
ATOM 2441 C CA . PHE A 1 308 ? -1.901 3.948 32.745 1.00 77.12 308 PHE A CA 1
ATOM 2442 C C . PHE A 1 308 ? -1.520 2.782 33.669 1.00 77.12 308 PHE A C 1
ATOM 2444 O O . PHE A 1 308 ? -0.694 2.990 34.557 1.00 77.12 308 PHE A O 1
ATOM 2451 N N . PHE A 1 309 ? -2.093 1.590 33.480 1.00 56.50 309 PHE A N 1
ATOM 2452 C CA . PHE A 1 309 ? -1.834 0.394 34.290 1.00 56.50 309 PHE A CA 1
ATOM 2453 C C . PHE A 1 309 ? -1.517 -0.817 33.406 1.00 56.50 309 PHE A C 1
ATOM 2455 O O . PHE A 1 309 ? -0.751 -1.681 33.886 1.00 56.50 309 PHE A O 1
#

Nearest PDB structures (foldseek):
  3ja6-assembly1_I  TM=2.168E-01  e=8.179E+00  Escherichia coli

Sequence (309 aa):
MADDSVSAIDEKSNENNGESSTEEKQSDWRAFGSAVIKNVIHIIVFILVGSNFIFFTYYDSLDLIFPFRKNVYFPGDSIALQKGGRKKQKGGGSSYTCPDPGSGKKFKMPSLDTLKSLGYNGKMNGWPYTMYNNQDEGFSWSGFKNWFAMTEGESFMLYRELAQKLFTGGEARPFQKMPQWLLYILANAVFLFSFVFVIIGFITTIWQSFVCVKHAWAYSLIGFFLSYTGMMAMANGVLQYASLMWNMLVVPLLIDHNVVRQICQCNLSWISLFFGAMVVGSATSTLDKTTSTVMLVAWLILAIKQLFF

Radius of gyration: 29.02 Å; Cα contacts (8 Å, |Δi|>4): 314; chains: 1; bounding box: 92×71×70 Å

Organism: NCBI:txid1070528

pLDDT: mean 80.86, std 18.08, range [29.66, 96.56]